Protein AF-A0A2G6L024-F1 (afdb_monomer_lite)

Structure (mmCIF, N/CA/C/O backbone):
data_AF-A0A2G6L024-F1
#
_entry.id   AF-A0A2G6L024-F1
#
loop_
_atom_site.group_PDB
_atom_site.id
_atom_site.type_symbol
_atom_site.label_atom_id
_atom_site.label_alt_id
_atom_site.label_comp_id
_atom_site.label_asym_id
_atom_site.label_entity_id
_atom_site.label_seq_id
_atom_site.pdbx_PDB_ins_code
_atom_site.Cartn_x
_atom_site.Cartn_y
_atom_site.Cartn_z
_atom_site.occupancy
_atom_site.B_iso_or_equiv
_atom_site.auth_seq_id
_atom_site.auth_comp_id
_atom_site.auth_asym_id
_atom_site.auth_atom_id
_atom_site.pdbx_PDB_model_num
ATOM 1 N N . MET A 1 1 ? 17.943 -1.980 -10.692 1.00 57.19 1 MET A N 1
ATOM 2 C CA . MET A 1 1 ? 17.491 -0.580 -10.853 1.00 57.19 1 MET A CA 1
ATOM 3 C C . MET A 1 1 ? 16.100 -0.383 -10.262 1.00 57.19 1 MET A C 1
ATOM 5 O O . MET A 1 1 ? 16.042 -0.044 -9.089 1.00 57.19 1 MET A O 1
ATOM 9 N N . ALA A 1 2 ? 15.003 -0.726 -10.950 1.00 53.16 2 ALA A N 1
ATOM 10 C CA . ALA A 1 2 ? 13.660 -0.676 -10.342 1.00 53.16 2 ALA A CA 1
ATOM 11 C C . ALA A 1 2 ? 13.510 -1.569 -9.092 1.00 53.16 2 ALA A C 1
ATOM 13 O O . ALA A 1 2 ? 12.811 -1.197 -8.158 1.00 53.16 2 ALA A O 1
ATOM 14 N N . GLY A 1 3 ? 14.245 -2.686 -9.012 1.00 54.72 3 GLY A N 1
ATOM 15 C CA . GLY A 1 3 ? 14.308 -3.512 -7.800 1.00 54.72 3 GLY A CA 1
ATOM 16 C C . GLY A 1 3 ? 14.868 -2.800 -6.557 1.00 54.72 3 GLY A C 1
ATOM 17 O O . GLY A 1 3 ? 14.420 -3.107 -5.463 1.00 54.72 3 GLY A O 1
ATOM 18 N N . PHE A 1 4 ? 15.775 -1.820 -6.700 1.00 59.66 4 PHE A N 1
ATOM 19 C CA . PHE A 1 4 ? 16.313 -1.049 -5.564 1.00 59.66 4 PHE A CA 1
ATOM 20 C C . PHE A 1 4 ? 15.318 0.005 -5.070 1.00 59.66 4 PHE A C 1
ATOM 22 O O . PHE A 1 4 ? 15.095 0.107 -3.869 1.00 59.66 4 PHE A O 1
ATOM 29 N N . GLY A 1 5 ? 14.671 0.731 -5.990 1.00 56.00 5 GLY A N 1
ATOM 30 C CA . GLY A 1 5 ? 13.597 1.667 -5.640 1.00 56.00 5 GLY A CA 1
ATOM 31 C C . GLY A 1 5 ? 12.406 0.950 -5.004 1.00 56.00 5 GLY A C 1
ATOM 32 O O . GLY A 1 5 ? 11.877 1.406 -3.996 1.00 56.00 5 GLY A O 1
ATOM 33 N N . ASN A 1 6 ? 12.050 -0.233 -5.518 1.00 56.50 6 ASN A N 1
ATOM 34 C CA . ASN A 1 6 ? 10.974 -1.032 -4.945 1.00 56.50 6 ASN A CA 1
ATOM 35 C C . ASN A 1 6 ? 11.378 -1.719 -3.635 1.00 56.50 6 ASN A C 1
ATOM 37 O O . ASN A 1 6 ? 10.535 -1.876 -2.770 1.00 56.50 6 ASN A O 1
ATOM 41 N N . TYR A 1 7 ? 12.648 -2.089 -3.446 1.00 62.88 7 TYR A N 1
ATOM 42 C CA . TYR A 1 7 ? 13.156 -2.565 -2.156 1.00 62.88 7 TYR A CA 1
ATOM 43 C C . TYR A 1 7 ? 13.134 -1.454 -1.103 1.00 62.88 7 TYR A C 1
ATOM 45 O O . TYR A 1 7 ? 12.660 -1.679 0.004 1.00 62.88 7 TYR A O 1
ATOM 53 N N . ALA A 1 8 ? 13.573 -0.240 -1.450 1.00 59.59 8 ALA A N 1
ATOM 54 C CA . ALA A 1 8 ? 13.495 0.917 -0.562 1.00 59.59 8 ALA A CA 1
ATOM 55 C C . ALA A 1 8 ? 12.035 1.257 -0.221 1.00 59.59 8 ALA A C 1
ATOM 57 O O . ALA A 1 8 ? 11.698 1.417 0.951 1.00 59.59 8 ALA A O 1
ATOM 58 N N . ALA A 1 9 ? 11.148 1.272 -1.220 1.00 58.81 9 ALA A N 1
ATOM 59 C CA . ALA A 1 9 ? 9.717 1.449 -1.004 1.00 58.81 9 ALA A CA 1
ATOM 60 C C . ALA A 1 9 ? 9.123 0.310 -0.162 1.00 58.81 9 ALA A C 1
ATOM 62 O O . ALA A 1 9 ? 8.391 0.581 0.779 1.00 58.81 9 ALA A O 1
ATOM 63 N N . ALA A 1 10 ? 9.475 -0.948 -0.428 1.00 61.06 10 ALA A N 1
ATOM 64 C CA . ALA A 1 10 ? 9.027 -2.109 0.334 1.00 61.06 10 ALA A CA 1
ATOM 65 C C . ALA A 1 10 ? 9.527 -2.077 1.781 1.00 61.06 10 ALA A C 1
ATOM 67 O O . ALA A 1 10 ? 8.758 -2.403 2.673 1.00 61.06 10 ALA A O 1
ATOM 68 N N . LEU A 1 11 ? 10.763 -1.643 2.042 1.00 63.75 11 LEU A N 1
ATOM 69 C CA . LEU A 1 11 ? 11.291 -1.454 3.395 1.00 63.75 11 LEU A CA 1
ATOM 70 C C . LEU A 1 11 ? 10.555 -0.341 4.137 1.00 63.75 11 LEU A C 1
ATOM 72 O O . LEU A 1 11 ? 10.186 -0.521 5.297 1.00 63.75 11 LEU A O 1
ATOM 76 N N . ILE A 1 12 ? 10.308 0.789 3.474 1.00 62.91 12 ILE A N 1
ATOM 77 C CA . ILE A 1 12 ? 9.530 1.896 4.036 1.00 62.91 12 ILE A CA 1
ATOM 78 C C . ILE A 1 12 ? 8.105 1.418 4.340 1.00 62.91 12 ILE A C 1
ATOM 80 O O . ILE A 1 12 ? 7.610 1.605 5.448 1.00 62.91 12 ILE A O 1
ATOM 84 N N . LEU A 1 13 ? 7.466 0.720 3.403 1.00 61.59 13 LEU A N 1
ATOM 85 C CA . LEU A 1 13 ? 6.115 0.183 3.554 1.00 61.59 13 LEU A CA 1
ATOM 86 C C . LEU A 1 13 ? 6.039 -0.897 4.631 1.00 61.59 13 LEU A C 1
ATOM 88 O O . LEU A 1 13 ? 5.115 -0.878 5.438 1.00 61.59 13 LEU A O 1
ATOM 92 N N . LEU A 1 14 ? 7.016 -1.799 4.704 1.00 64.00 14 LEU A N 1
ATOM 93 C CA . LEU A 1 14 ? 7.121 -2.808 5.756 1.00 64.00 14 LEU A CA 1
ATOM 94 C C . LEU A 1 14 ? 7.274 -2.131 7.121 1.00 64.00 14 LEU A C 1
ATOM 96 O O . LEU A 1 14 ? 6.566 -2.484 8.059 1.00 64.00 14 LEU A O 1
ATOM 100 N N . THR A 1 15 ? 8.097 -1.083 7.193 1.00 60.72 15 THR A N 1
ATOM 101 C CA . THR A 1 15 ? 8.245 -0.238 8.383 1.00 60.72 15 THR A CA 1
ATOM 102 C C . THR A 1 15 ? 6.913 0.409 8.767 1.00 60.72 15 THR A C 1
ATOM 104 O O . THR A 1 15 ? 6.569 0.387 9.941 1.00 60.72 15 THR A O 1
ATOM 107 N N . PHE A 1 16 ? 6.110 0.913 7.825 1.00 61.41 16 PHE A N 1
ATOM 108 C CA . PHE A 1 16 ? 4.769 1.449 8.116 1.00 61.41 16 PHE A CA 1
ATOM 109 C C . PHE A 1 16 ? 3.768 0.368 8.549 1.00 61.41 16 PHE A C 1
ATOM 111 O O . PHE A 1 16 ? 2.990 0.565 9.485 1.00 61.41 16 PHE A O 1
ATOM 118 N N . THR A 1 17 ? 3.807 -0.803 7.913 1.00 58.44 17 THR A N 1
ATOM 119 C CA . THR A 1 17 ? 2.936 -1.942 8.249 1.00 58.44 17 THR A CA 1
ATOM 120 C C . THR A 1 17 ? 3.215 -2.439 9.664 1.00 58.44 17 THR A C 1
ATOM 122 O O . THR A 1 17 ? 2.287 -2.670 10.437 1.00 58.44 17 THR A O 1
ATOM 125 N N . HIS A 1 18 ? 4.498 -2.541 10.021 1.00 57.19 18 HIS A N 1
ATOM 126 C CA . HIS A 1 18 ? 4.961 -2.965 11.340 1.00 57.19 18 HIS A CA 1
ATOM 127 C C . HIS A 1 18 ? 4.877 -1.864 12.399 1.00 57.19 18 HIS A C 1
ATOM 129 O O . HIS A 1 18 ? 4.785 -2.193 13.572 1.00 57.19 18 HIS A O 1
ATOM 135 N N . ASN A 1 19 ? 4.888 -0.574 12.049 1.00 55.44 19 ASN A N 1
ATOM 136 C CA . ASN A 1 19 ? 4.970 0.497 13.055 1.00 55.44 19 ASN A CA 1
ATOM 137 C C . ASN A 1 19 ? 3.732 1.382 13.196 1.00 55.44 19 ASN A C 1
ATOM 139 O O . ASN A 1 19 ? 3.696 2.162 14.144 1.00 55.44 19 ASN A O 1
ATOM 143 N N . THR A 1 20 ? 2.737 1.312 12.307 1.00 55.78 20 THR A N 1
ATOM 144 C CA . THR A 1 20 ? 1.682 2.349 12.288 1.00 55.78 20 THR A CA 1
ATOM 145 C C . THR A 1 20 ? 0.264 1.798 12.195 1.00 55.78 20 THR A C 1
ATOM 147 O O . THR A 1 20 ? -0.640 2.347 12.816 1.00 55.78 20 THR A O 1
ATOM 150 N N . PHE A 1 21 ? 0.043 0.679 11.501 1.00 56.38 21 PHE A N 1
ATOM 151 C CA . PHE A 1 21 ? -1.327 0.212 11.280 1.00 56.38 21 PHE A CA 1
ATOM 152 C C . PHE A 1 21 ? -1.978 -0.422 12.514 1.00 56.38 21 PHE A C 1
ATOM 154 O O . PHE A 1 21 ? -3.119 -0.086 12.820 1.00 56.38 21 PHE A O 1
ATOM 161 N N . ALA A 1 22 ? -1.272 -1.288 13.243 1.00 52.97 22 ALA A N 1
ATOM 162 C CA . ALA A 1 22 ? -1.833 -2.017 14.388 1.00 52.97 22 ALA A CA 1
ATOM 163 C C . ALA A 1 22 ? -1.892 -1.208 15.697 1.00 52.97 22 ALA A C 1
ATOM 165 O O . ALA A 1 22 ? -2.425 -1.704 16.686 1.00 52.97 22 ALA A O 1
ATOM 166 N N . TYR A 1 23 ? -1.334 0.006 15.711 1.00 61.41 23 TYR A N 1
ATOM 167 C CA . TYR A 1 23 ? -1.226 0.821 16.915 1.00 61.41 23 TYR A CA 1
ATOM 168 C C . TYR A 1 23 ? -2.357 1.828 16.980 1.00 61.41 23 TYR A C 1
ATOM 170 O O . TYR A 1 23 ? -2.347 2.846 16.291 1.00 61.41 23 TYR A O 1
ATOM 178 N N . ASP A 1 24 ? -3.305 1.545 17.857 1.00 66.44 24 ASP A N 1
ATOM 179 C CA . ASP A 1 24 ? -4.348 2.481 18.218 1.00 66.44 24 ASP A CA 1
ATOM 180 C C . ASP A 1 24 ? -4.187 2.830 19.705 1.00 66.44 24 ASP A C 1
ATOM 182 O O . ASP A 1 24 ? -4.117 1.966 20.577 1.00 66.44 24 ASP A O 1
ATOM 186 N N . GLY A 1 25 ? -4.021 4.123 19.986 1.00 65.69 25 GLY A N 1
ATOM 187 C CA . GLY A 1 25 ? -3.801 4.649 21.336 1.00 65.69 25 GLY A CA 1
ATOM 188 C C . GLY A 1 25 ? -4.985 5.474 21.837 1.00 65.69 25 GLY A C 1
ATOM 189 O O . GLY A 1 25 ? -6.078 5.440 21.272 1.00 65.69 25 GLY A O 1
ATOM 190 N N . ARG A 1 26 ? -4.752 6.314 22.854 1.00 66.00 26 ARG A N 1
ATOM 191 C CA . ARG A 1 26 ? -5.776 7.227 23.409 1.00 66.00 26 ARG A CA 1
ATOM 192 C C . ARG A 1 26 ? -6.439 8.137 22.362 1.00 66.00 26 ARG A C 1
ATOM 194 O O . ARG A 1 26 ? -7.591 8.516 22.531 1.00 66.00 26 ARG A O 1
ATOM 201 N N . GLY A 1 27 ? -5.749 8.443 21.261 1.00 71.06 27 GLY A N 1
ATOM 202 C CA . GLY A 1 27 ? -6.328 9.179 20.134 1.00 71.06 27 GLY A CA 1
ATOM 203 C C . GLY A 1 27 ? -7.527 8.469 19.494 1.00 71.06 27 GLY A C 1
ATOM 204 O O . GLY A 1 27 ? -8.501 9.135 19.155 1.00 71.06 27 GLY A O 1
ATOM 205 N N . LEU A 1 28 ? -7.509 7.132 19.400 1.00 75.69 28 LEU A N 1
ATOM 206 C CA . LEU A 1 28 ? -8.646 6.365 18.887 1.00 75.69 28 LEU A CA 1
ATOM 207 C C . LEU A 1 28 ? -9.858 6.471 19.825 1.00 75.69 28 LEU A C 1
ATOM 209 O O . LEU A 1 28 ? -10.976 6.622 19.345 1.00 75.69 28 LEU A O 1
ATOM 213 N N . LEU A 1 29 ? -9.641 6.474 21.146 1.00 74.38 29 LEU A N 1
ATOM 214 C CA . LEU A 1 29 ? -10.716 6.652 22.133 1.00 74.38 29 LEU A CA 1
ATOM 215 C C . LEU A 1 29 ? -11.413 8.004 21.975 1.00 74.38 29 LEU A C 1
ATOM 217 O O . LEU A 1 29 ? -12.638 8.066 21.918 1.00 74.38 29 LEU A O 1
ATOM 221 N N . ASN A 1 30 ? -10.633 9.078 21.847 1.00 76.62 30 ASN A N 1
ATOM 222 C CA . ASN A 1 30 ? -11.177 10.421 21.642 1.00 76.62 30 ASN A CA 1
ATOM 223 C C . ASN A 1 30 ? -11.970 10.513 20.335 1.00 76.62 30 ASN A C 1
ATOM 225 O O . ASN A 1 30 ? -13.044 11.106 20.304 1.00 76.62 30 ASN A O 1
ATOM 229 N N . LEU A 1 31 ? -11.456 9.894 19.270 1.00 79.94 31 LEU A N 1
ATOM 230 C CA . LEU A 1 31 ? -12.129 9.838 17.978 1.00 79.94 31 LEU A CA 1
ATOM 231 C C . LEU A 1 31 ? -13.436 9.049 18.061 1.00 79.94 31 LEU A C 1
ATOM 233 O O . LEU A 1 31 ? -14.436 9.486 17.517 1.00 79.94 31 LEU A O 1
ATOM 237 N N . MET A 1 32 ? -13.477 7.936 18.782 1.00 75.81 32 MET A N 1
ATOM 238 C CA . MET A 1 32 ? -14.701 7.149 18.920 1.00 75.81 32 MET A CA 1
ATOM 239 C C . MET A 1 32 ? -15.790 7.804 19.778 1.00 75.81 32 MET A C 1
ATOM 241 O O . MET A 1 32 ? -16.959 7.459 19.630 1.00 75.81 32 MET A O 1
ATOM 245 N N . ASN A 1 33 ? -15.419 8.739 20.653 1.00 79.31 33 ASN A N 1
ATOM 246 C CA . ASN A 1 33 ? -16.368 9.562 21.404 1.00 79.31 33 ASN A CA 1
ATOM 247 C C . ASN A 1 33 ? -16.858 10.781 20.603 1.00 79.31 33 ASN A C 1
ATOM 249 O O . ASN A 1 33 ? -17.807 11.448 21.012 1.00 79.31 33 ASN A O 1
ATOM 253 N N . ALA A 1 34 ? -16.211 11.097 19.478 1.00 82.75 34 ALA A N 1
ATOM 254 C CA . ALA A 1 34 ? -16.654 12.138 18.562 1.00 82.75 34 ALA A CA 1
ATOM 255 C C . ALA A 1 34 ? -17.826 11.629 17.696 1.00 82.75 34 ALA A C 1
ATOM 257 O O . ALA A 1 34 ? -17.977 10.419 17.520 1.00 82.75 34 ALA A O 1
ATOM 258 N N . PRO A 1 35 ? -18.647 12.519 17.104 1.00 85.19 35 PRO A N 1
ATOM 259 C CA . PRO A 1 35 ? -19.751 12.142 16.216 1.00 85.19 35 PRO A CA 1
ATOM 260 C C . PRO A 1 35 ? -19.240 11.691 14.834 1.00 85.19 35 PRO A C 1
ATOM 262 O O . PRO A 1 35 ? -19.613 12.239 13.798 1.00 85.19 35 PRO A O 1
ATOM 265 N N . ILE A 1 36 ? -18.347 10.701 14.817 1.00 86.25 36 ILE A N 1
ATOM 266 C CA . ILE A 1 36 ? -17.791 10.083 13.618 1.00 86.25 36 ILE A CA 1
ATOM 267 C C . ILE A 1 36 ? -18.192 8.613 13.568 1.00 86.25 36 ILE A C 1
ATOM 269 O O . ILE A 1 36 ? -18.232 7.900 14.568 1.00 86.25 36 ILE A O 1
ATOM 273 N N . THR A 1 37 ? -18.472 8.138 12.366 1.00 87.56 37 THR A N 1
ATOM 274 C CA . THR A 1 37 ? -18.793 6.732 12.140 1.00 87.56 37 THR A CA 1
ATOM 275 C C . THR A 1 37 ? -17.516 5.882 12.079 1.00 87.56 37 THR A C 1
ATOM 277 O O . THR A 1 37 ? -16.472 6.358 11.613 1.00 87.56 37 THR A O 1
ATOM 280 N N . PRO A 1 38 ? -17.585 4.591 12.454 1.00 83.06 38 PRO A N 1
ATOM 281 C CA . PRO A 1 38 ? -16.484 3.642 12.266 1.00 83.06 38 PRO A CA 1
ATOM 282 C C . PRO A 1 38 ? -15.966 3.602 10.817 1.00 83.06 38 PRO A C 1
ATOM 284 O O . PRO A 1 38 ? -14.770 3.457 10.565 1.00 83.06 38 PRO A O 1
ATOM 287 N N . GLU A 1 39 ? -16.858 3.790 9.842 1.00 88.88 39 GLU A N 1
ATOM 288 C CA . GLU A 1 39 ? -16.496 3.883 8.431 1.00 88.88 39 GLU A CA 1
ATOM 289 C C . GLU A 1 39 ? -15.650 5.124 8.117 1.00 88.88 39 GLU A C 1
ATOM 291 O O . GLU A 1 39 ? -14.614 5.006 7.458 1.00 88.88 39 GLU A O 1
ATOM 296 N N . GLN A 1 40 ? -16.053 6.304 8.599 1.00 90.62 40 GLN A N 1
ATOM 297 C CA . GLN A 1 40 ? -15.276 7.537 8.425 1.00 90.62 40 GLN A CA 1
ATOM 298 C C . GLN A 1 40 ? -13.882 7.405 9.038 1.00 90.62 40 GLN A C 1
ATOM 300 O O . GLN A 1 40 ? -12.903 7.809 8.411 1.00 90.62 40 GLN A O 1
ATOM 305 N N . LEU A 1 41 ? -13.783 6.783 10.212 1.00 88.31 41 LEU A N 1
ATOM 306 C CA . LEU A 1 41 ? -12.521 6.543 10.902 1.00 88.31 41 LEU A CA 1
ATOM 307 C C . LEU A 1 41 ? -11.583 5.628 10.098 1.00 88.31 41 LEU A C 1
ATOM 309 O O . LEU A 1 41 ? -10.433 5.991 9.850 1.00 88.31 41 LEU A O 1
ATOM 313 N N . ILE A 1 42 ? -12.076 4.479 9.622 1.00 89.44 42 ILE A N 1
ATOM 314 C CA . ILE A 1 42 ? -11.285 3.547 8.802 1.00 89.44 42 ILE A CA 1
ATOM 315 C C . ILE A 1 42 ? -10.867 4.191 7.475 1.00 89.44 42 ILE A C 1
ATOM 317 O O . ILE A 1 42 ? -9.708 4.070 7.075 1.00 89.44 42 ILE A O 1
ATOM 321 N N . ARG A 1 43 ? -11.765 4.927 6.806 1.00 91.69 43 ARG A N 1
ATOM 322 C CA . ARG A 1 43 ? -11.441 5.653 5.566 1.00 91.69 43 ARG A CA 1
ATOM 323 C C . ARG A 1 43 ? -10.403 6.750 5.800 1.00 91.69 43 ARG A C 1
ATOM 325 O O . ARG A 1 43 ? -9.506 6.915 4.976 1.00 91.69 43 ARG A O 1
ATOM 332 N N . ALA A 1 44 ? -10.495 7.490 6.905 1.00 89.94 44 ALA A N 1
ATOM 333 C CA . ALA A 1 44 ? -9.507 8.502 7.268 1.00 89.94 44 ALA A CA 1
ATOM 334 C C . ALA A 1 44 ? -8.137 7.863 7.535 1.00 89.94 44 ALA A C 1
ATOM 336 O O . ALA A 1 44 ? -7.140 8.295 6.955 1.00 89.94 44 ALA A O 1
ATOM 337 N N . LYS A 1 45 ? -8.099 6.777 8.320 1.00 87.81 45 LYS A N 1
ATOM 338 C CA . LYS A 1 45 ? -6.876 6.005 8.586 1.00 87.81 45 LYS A CA 1
ATOM 339 C C . LYS A 1 45 ? -6.255 5.494 7.284 1.00 87.81 45 LYS A C 1
ATOM 341 O O . LYS A 1 45 ? -5.054 5.672 7.086 1.00 87.81 45 LYS A O 1
ATOM 346 N N . ALA A 1 46 ? -7.064 4.947 6.373 1.00 90.94 46 ALA A N 1
ATOM 347 C CA . ALA A 1 46 ? -6.623 4.503 5.051 1.00 90.94 46 ALA A CA 1
ATOM 348 C C . ALA A 1 46 ? -5.975 5.638 4.246 1.00 90.94 46 ALA A C 1
ATOM 350 O O . ALA A 1 46 ? -4.846 5.491 3.787 1.00 90.94 46 ALA A O 1
ATOM 351 N N . ARG A 1 47 ? -6.659 6.785 4.125 1.00 91.56 47 ARG A N 1
ATOM 352 C CA . ARG A 1 47 ? -6.183 7.943 3.350 1.00 91.56 47 ARG A CA 1
ATOM 353 C C . ARG A 1 47 ? -4.858 8.483 3.868 1.00 91.56 47 ARG A C 1
ATOM 355 O O . ARG A 1 47 ? -3.956 8.717 3.072 1.00 91.56 47 ARG A O 1
ATOM 362 N N . VAL A 1 48 ? -4.727 8.659 5.185 1.00 88.94 48 VAL A N 1
ATOM 363 C CA . VAL A 1 48 ? -3.484 9.160 5.793 1.00 88.94 48 VAL A CA 1
ATOM 364 C C . VAL A 1 48 ? -2.330 8.211 5.488 1.00 88.94 48 VAL A C 1
ATOM 366 O O . VAL A 1 48 ? -1.297 8.648 4.984 1.00 88.94 48 VAL A O 1
ATOM 369 N N . HIS A 1 49 ? -2.516 6.909 5.715 1.00 86.94 49 HIS A N 1
ATOM 370 C CA . HIS A 1 49 ? -1.452 5.943 5.456 1.00 86.94 49 HIS A CA 1
ATOM 371 C C . HIS A 1 49 ? -1.104 5.851 3.972 1.00 86.94 49 HIS A C 1
ATOM 373 O O . HIS A 1 49 ? 0.075 5.767 3.643 1.00 86.94 49 HIS A O 1
ATOM 379 N N . GLN A 1 50 ? -2.089 5.912 3.075 1.00 89.31 50 GLN A N 1
ATOM 380 C CA . GLN A 1 50 ? -1.851 5.920 1.632 1.00 89.31 50 GLN A CA 1
ATOM 381 C C . GLN A 1 50 ? -1.065 7.142 1.189 1.00 89.31 50 GLN A C 1
ATOM 383 O O . GLN A 1 50 ? -0.082 6.982 0.478 1.00 89.31 50 GLN A O 1
ATOM 388 N N . LEU A 1 51 ? -1.463 8.343 1.613 1.00 90.56 51 LEU A N 1
ATOM 389 C CA . LEU A 1 51 ? -0.781 9.581 1.238 1.00 90.56 51 LEU A CA 1
ATOM 390 C C . LEU A 1 51 ? 0.676 9.572 1.698 1.00 90.56 51 LEU A C 1
ATOM 392 O O . LEU A 1 51 ? 1.574 9.834 0.900 1.00 90.56 51 LEU A O 1
ATOM 396 N N . VAL A 1 52 ? 0.914 9.204 2.959 1.00 87.50 52 VAL A N 1
ATOM 397 C CA . VAL A 1 52 ? 2.269 9.114 3.516 1.00 87.50 52 VAL A CA 1
ATOM 398 C C . VAL A 1 52 ? 3.084 8.043 2.789 1.00 87.50 52 VAL A C 1
ATOM 400 O O . VAL A 1 52 ? 4.221 8.293 2.398 1.00 87.50 52 VAL A O 1
ATOM 403 N N . SER A 1 53 ? 2.495 6.871 2.549 1.00 85.88 53 SER A N 1
ATOM 404 C CA . SER A 1 53 ? 3.164 5.746 1.890 1.00 85.88 53 SER A CA 1
ATOM 405 C C . SER A 1 53 ? 3.494 6.026 0.422 1.00 85.88 53 SER A C 1
ATOM 407 O O . SER A 1 53 ? 4.599 5.728 -0.025 1.00 85.88 53 SER A O 1
ATOM 409 N N . LEU A 1 54 ? 2.561 6.622 -0.327 1.00 89.50 54 LEU A N 1
ATOM 410 C CA . LEU A 1 54 ? 2.774 7.050 -1.710 1.00 89.50 54 LEU A CA 1
ATOM 411 C C . LEU A 1 54 ? 3.856 8.123 -1.773 1.00 89.50 54 LEU A C 1
ATOM 413 O O . LEU A 1 54 ? 4.795 7.986 -2.551 1.00 89.50 54 LEU A O 1
ATOM 417 N N . GLY A 1 55 ? 3.757 9.154 -0.928 1.00 89.75 55 GLY A N 1
ATOM 418 C CA . GLY A 1 55 ? 4.742 10.231 -0.869 1.00 89.75 55 GLY A CA 1
ATOM 419 C C . GLY A 1 55 ? 6.141 9.700 -0.571 1.00 89.75 55 GLY A C 1
ATOM 420 O O . GLY A 1 55 ? 7.080 9.974 -1.3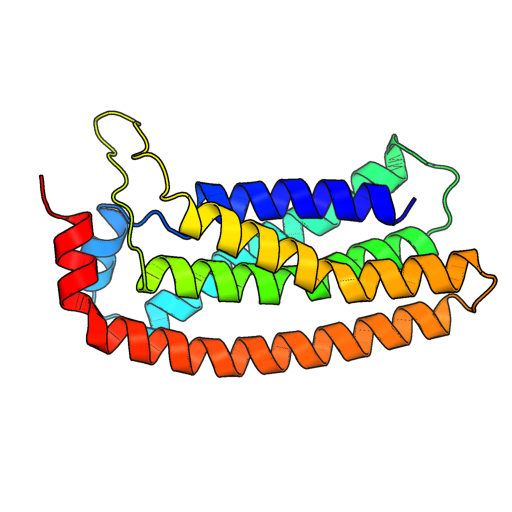16 1.00 89.75 55 GLY A O 1
ATOM 421 N N . ALA A 1 56 ? 6.275 8.864 0.460 1.00 86.31 56 ALA A N 1
ATOM 422 C CA . ALA A 1 56 ? 7.552 8.262 0.823 1.00 86.31 56 ALA A CA 1
ATOM 423 C C . ALA A 1 56 ? 8.094 7.329 -0.274 1.00 86.31 56 ALA A C 1
ATOM 425 O O . ALA A 1 56 ? 9.282 7.377 -0.580 1.00 86.31 56 ALA A O 1
ATOM 426 N N . GLY A 1 57 ? 7.241 6.519 -0.909 1.00 85.25 57 GLY A N 1
ATOM 427 C CA . GLY A 1 57 ? 7.650 5.625 -1.995 1.00 85.25 57 GLY A CA 1
ATOM 428 C C . GLY A 1 57 ? 8.086 6.366 -3.265 1.00 85.25 57 GLY A C 1
ATOM 429 O O . GLY A 1 57 ? 9.076 5.979 -3.892 1.00 85.25 57 GLY A O 1
ATOM 430 N N . VAL A 1 58 ? 7.404 7.457 -3.629 1.00 88.75 58 VAL A N 1
ATOM 431 C CA . VAL A 1 58 ? 7.801 8.324 -4.751 1.00 88.75 58 VAL A CA 1
ATOM 432 C C . VAL A 1 58 ? 9.129 9.012 -4.447 1.00 88.75 58 VAL A C 1
ATOM 434 O O . VAL A 1 58 ? 10.042 8.942 -5.266 1.00 88.75 58 VAL A O 1
ATOM 437 N N . LEU A 1 59 ? 9.278 9.607 -3.259 1.00 89.75 59 LEU A N 1
ATOM 438 C CA . LEU A 1 59 ? 10.530 10.245 -2.843 1.00 89.75 59 LEU A CA 1
ATOM 439 C C . LEU A 1 59 ? 11.694 9.251 -2.811 1.00 89.75 59 LEU A C 1
ATOM 441 O O . LEU A 1 59 ? 12.774 9.571 -3.295 1.00 89.75 59 LEU A O 1
ATOM 445 N N . ALA A 1 60 ? 11.473 8.031 -2.317 1.00 85.31 60 ALA A N 1
ATOM 446 C CA . ALA A 1 60 ? 12.481 6.975 -2.336 1.00 85.31 60 ALA A CA 1
ATOM 447 C C . ALA A 1 60 ? 12.865 6.574 -3.768 1.00 85.31 60 ALA A C 1
ATOM 449 O O . ALA A 1 60 ? 14.046 6.421 -4.071 1.00 85.31 60 ALA A O 1
ATOM 450 N N . SER A 1 61 ? 11.885 6.459 -4.670 1.00 85.62 61 SER A N 1
ATOM 451 C CA . SER A 1 61 ? 12.134 6.155 -6.085 1.00 85.62 61 SER A CA 1
ATOM 452 C C . SER A 1 61 ? 12.962 7.253 -6.761 1.00 85.62 61 SER A C 1
ATOM 454 O O . SER A 1 61 ? 13.914 6.949 -7.481 1.00 85.62 61 SER A O 1
ATOM 456 N N . LEU A 1 62 ? 12.642 8.521 -6.486 1.00 87.81 62 LEU A N 1
ATOM 457 C CA . LEU A 1 62 ? 13.393 9.677 -6.979 1.00 87.81 62 LEU A CA 1
ATOM 458 C C . LEU A 1 62 ? 14.803 9.732 -6.390 1.00 87.81 62 LEU A C 1
ATOM 460 O O . LEU A 1 62 ? 15.757 9.931 -7.132 1.00 87.81 62 LEU A O 1
ATOM 464 N N . PHE A 1 63 ? 14.959 9.499 -5.087 1.00 86.50 63 PHE A N 1
ATOM 465 C CA . PHE A 1 63 ? 16.267 9.434 -4.438 1.00 86.50 63 PHE A CA 1
ATOM 466 C C . PHE A 1 63 ? 17.146 8.341 -5.057 1.00 86.50 63 PHE A C 1
ATOM 468 O O . PHE A 1 63 ? 18.294 8.592 -5.419 1.00 86.50 63 PHE A O 1
ATOM 475 N N . CYS A 1 64 ? 16.601 7.135 -5.245 1.00 82.12 64 CYS A N 1
ATOM 476 C CA . CYS A 1 64 ? 17.329 6.044 -5.885 1.00 82.12 64 CYS A CA 1
ATOM 477 C C . CYS A 1 64 ? 17.743 6.384 -7.322 1.00 82.12 64 CYS A C 1
ATOM 479 O O . CYS A 1 64 ? 18.819 5.977 -7.755 1.00 82.12 64 CYS A O 1
ATOM 481 N N . TRP A 1 65 ? 16.918 7.124 -8.059 1.00 84.31 65 TRP A N 1
ATOM 482 C CA . TRP A 1 65 ? 17.273 7.573 -9.399 1.00 84.31 65 TRP A CA 1
ATOM 483 C C . TRP A 1 65 ? 18.367 8.639 -9.386 1.00 84.31 65 TRP A C 1
ATOM 485 O O . TRP A 1 65 ? 19.408 8.452 -10.003 1.00 84.31 65 TRP A O 1
ATOM 495 N N . LEU A 1 66 ? 18.151 9.730 -8.652 1.00 86.56 66 LEU A N 1
ATOM 496 C CA . LEU A 1 66 ? 19.025 10.900 -8.673 1.00 86.56 66 LEU A CA 1
ATOM 497 C C . LEU A 1 66 ? 20.389 10.628 -8.036 1.00 86.56 66 LEU A C 1
ATOM 499 O O . LEU A 1 66 ? 21.388 11.187 -8.476 1.00 86.56 66 LEU A O 1
ATOM 503 N N . TYR A 1 67 ? 20.428 9.794 -6.996 1.00 85.12 67 TYR A N 1
ATOM 504 C CA . TYR A 1 67 ? 21.624 9.614 -6.176 1.00 85.12 67 TYR A CA 1
ATOM 505 C C . TYR A 1 67 ? 22.294 8.254 -6.369 1.00 85.12 67 TYR A C 1
ATOM 507 O O . TYR A 1 67 ? 23.505 8.180 -6.550 1.00 85.12 67 TYR A O 1
ATOM 515 N N . VAL A 1 68 ? 21.524 7.162 -6.338 1.00 79.75 68 VAL A N 1
ATOM 516 C CA . VAL A 1 68 ? 22.102 5.803 -6.356 1.00 79.75 68 VAL A CA 1
ATOM 517 C C . VAL A 1 68 ? 22.472 5.365 -7.773 1.00 79.75 68 VAL A C 1
ATOM 519 O O . VAL A 1 68 ? 23.411 4.594 -7.956 1.00 79.75 68 VAL A O 1
ATOM 522 N N . ALA A 1 69 ? 21.745 5.833 -8.785 1.00 79.06 69 ALA A N 1
ATOM 523 C CA . ALA A 1 69 ? 21.963 5.405 -10.160 1.00 79.06 69 ALA A CA 1
ATOM 524 C C . ALA A 1 69 ? 21.524 6.474 -11.180 1.00 79.06 69 ALA A C 1
ATOM 526 O O . ALA A 1 69 ? 20.547 6.282 -11.914 1.00 79.06 69 ALA A O 1
ATOM 527 N N . PRO A 1 70 ? 22.282 7.581 -11.259 1.00 77.88 70 PRO A N 1
ATOM 528 C CA . PRO A 1 70 ? 21.951 8.739 -12.092 1.00 77.88 70 PRO A CA 1
ATOM 529 C C . PRO A 1 70 ? 21.983 8.450 -13.599 1.00 77.88 70 PRO A C 1
ATOM 531 O O . PRO A 1 70 ? 21.377 9.178 -14.377 1.00 77.88 70 PRO A O 1
ATOM 534 N N . SER A 1 71 ? 22.651 7.375 -14.030 1.00 82.38 71 SER A N 1
ATOM 535 C CA . SER A 1 71 ? 22.684 6.935 -15.432 1.00 82.38 71 SER A CA 1
ATOM 536 C C . SER A 1 71 ? 21.426 6.175 -15.874 1.00 82.38 71 SER A C 1
ATOM 538 O O . SER A 1 71 ? 21.297 5.823 -17.047 1.00 82.38 71 SER A O 1
ATOM 540 N N . ALA A 1 72 ? 20.490 5.895 -14.962 1.00 79.31 72 ALA A N 1
ATOM 541 C CA . ALA A 1 72 ? 19.265 5.186 -15.299 1.00 79.31 72 ALA A CA 1
ATOM 542 C C . ALA A 1 72 ? 18.306 6.067 -16.107 1.00 79.31 72 ALA A C 1
ATOM 544 O O . ALA A 1 72 ? 18.073 7.231 -15.778 1.00 79.31 72 ALA A O 1
ATOM 545 N N . SER A 1 73 ? 17.664 5.484 -17.121 1.00 85.31 73 SER A N 1
ATOM 546 C CA . SER A 1 73 ? 16.623 6.177 -17.883 1.00 85.31 73 SER A CA 1
ATOM 547 C C . SER A 1 73 ? 15.415 6.519 -17.004 1.00 85.31 73 SER A C 1
ATOM 549 O O . SER A 1 73 ? 14.997 5.686 -16.192 1.00 85.31 73 SER A O 1
ATOM 551 N N . ALA A 1 74 ? 14.762 7.653 -17.273 1.00 87.38 74 ALA A N 1
ATOM 552 C CA . ALA A 1 74 ? 13.518 8.062 -16.611 1.00 87.38 74 ALA A CA 1
ATOM 553 C C . ALA A 1 74 ? 12.423 6.971 -16.625 1.00 87.38 74 ALA A C 1
ATOM 555 O O . ALA A 1 74 ? 11.681 6.825 -15.656 1.00 87.38 74 ALA A O 1
ATOM 556 N N . GLY A 1 75 ? 12.379 6.125 -17.662 1.00 87.94 75 GLY A N 1
ATOM 557 C CA . GLY A 1 75 ? 11.451 4.992 -17.748 1.00 87.94 75 GLY A CA 1
ATOM 558 C C . GLY A 1 75 ? 11.529 4.013 -16.568 1.00 87.94 75 GLY A C 1
ATOM 559 O O . GLY A 1 75 ? 10.502 3.544 -16.080 1.00 87.94 75 GLY A O 1
ATOM 560 N N . TRP A 1 76 ? 12.727 3.760 -16.030 1.00 84.06 76 TRP A N 1
ATOM 561 C CA . TRP A 1 76 ? 12.902 2.900 -14.853 1.00 84.06 76 TRP A CA 1
ATOM 562 C C . TRP A 1 76 ? 12.339 3.531 -13.576 1.00 84.06 76 TRP A C 1
ATOM 564 O O . TRP A 1 76 ? 11.887 2.809 -12.685 1.00 84.06 76 TRP A O 1
ATOM 574 N N . VAL A 1 77 ? 12.335 4.863 -13.497 1.00 87.19 77 VAL A N 1
ATOM 575 C CA . VAL A 1 77 ? 11.724 5.621 -12.397 1.00 87.19 77 VAL A CA 1
ATOM 576 C C . VAL A 1 77 ? 10.209 5.520 -12.475 1.00 87.19 77 VAL A C 1
ATOM 578 O O . VAL A 1 77 ? 9.566 5.235 -11.467 1.00 87.19 77 VAL A O 1
ATOM 581 N N . CYS A 1 78 ? 9.639 5.664 -13.675 1.00 90.88 78 CYS A N 1
ATOM 582 C CA . CYS A 1 78 ? 8.209 5.470 -13.903 1.00 90.88 78 CYS A CA 1
ATOM 583 C C . CYS A 1 78 ? 7.767 4.058 -13.498 1.00 90.88 78 CYS A C 1
ATOM 585 O O . CYS A 1 78 ? 6.776 3.914 -12.790 1.00 90.88 78 CYS A O 1
ATOM 587 N N . VAL A 1 79 ? 8.533 3.021 -13.860 1.00 90.50 79 VAL A N 1
ATOM 588 C CA . VAL A 1 79 ? 8.266 1.633 -13.435 1.00 90.50 79 VAL A CA 1
ATOM 589 C C . VAL A 1 79 ? 8.290 1.498 -11.910 1.00 90.50 79 VAL A C 1
ATOM 591 O O . VAL A 1 79 ? 7.408 0.853 -11.346 1.00 90.50 79 VAL A O 1
ATOM 594 N N . ALA A 1 80 ? 9.254 2.124 -11.229 1.00 87.69 80 ALA A N 1
ATOM 595 C CA . ALA A 1 80 ? 9.336 2.097 -9.768 1.00 87.69 80 ALA A CA 1
ATOM 596 C C . ALA A 1 80 ? 8.134 2.796 -9.106 1.00 87.69 80 ALA A C 1
ATOM 598 O O . ALA A 1 80 ? 7.480 2.201 -8.250 1.00 87.69 80 ALA A O 1
ATOM 599 N N . ILE A 1 81 ? 7.784 4.007 -9.553 1.00 90.50 81 ILE A N 1
ATOM 600 C CA . ILE A 1 81 ? 6.624 4.765 -9.057 1.00 90.50 81 ILE A CA 1
ATOM 601 C C . ILE A 1 81 ? 5.320 3.994 -9.298 1.00 90.50 81 ILE A C 1
ATOM 603 O O . ILE A 1 81 ? 4.477 3.901 -8.405 1.00 90.50 81 ILE A O 1
ATOM 607 N N . MET A 1 82 ? 5.165 3.381 -10.473 1.00 91.88 82 MET A N 1
ATOM 608 C CA . MET A 1 82 ? 4.013 2.531 -10.767 1.00 91.88 82 MET A CA 1
ATOM 609 C C . MET A 1 82 ? 3.953 1.302 -9.854 1.00 91.88 82 MET A C 1
ATOM 611 O O . MET A 1 82 ? 2.871 0.923 -9.415 1.00 91.88 82 MET A O 1
ATOM 615 N N . GLY A 1 83 ? 5.096 0.724 -9.484 1.00 89.62 83 GLY A N 1
ATOM 616 C CA . GLY A 1 83 ? 5.165 -0.297 -8.438 1.00 89.62 83 GLY A CA 1
ATOM 617 C C . GLY A 1 83 ? 4.627 0.165 -7.097 1.00 89.62 83 GLY A C 1
ATOM 618 O O . GLY A 1 83 ? 3.813 -0.527 -6.492 1.00 89.62 83 GLY A O 1
ATOM 619 N N . VAL A 1 84 ? 5.036 1.353 -6.649 1.00 89.44 84 VAL A N 1
ATOM 620 C CA . VAL A 1 84 ? 4.536 1.953 -5.403 1.00 89.44 84 VAL A CA 1
ATOM 621 C C . VAL A 1 84 ? 3.010 2.085 -5.451 1.00 89.44 84 VAL A C 1
ATOM 623 O O . VAL A 1 84 ? 2.332 1.700 -4.498 1.00 89.44 84 VAL A O 1
ATOM 626 N N . LEU A 1 85 ? 2.452 2.540 -6.578 1.00 92.00 85 LEU A N 1
ATOM 627 C CA . LEU A 1 85 ? 1.001 2.651 -6.776 1.00 92.00 85 LEU A CA 1
ATOM 628 C C . LEU A 1 85 ? 0.260 1.308 -6.693 1.00 92.00 85 LEU A C 1
ATOM 630 O O . LEU A 1 85 ? -0.909 1.298 -6.307 1.00 92.00 85 LEU A O 1
ATOM 634 N N . VAL A 1 86 ? 0.921 0.196 -7.023 1.00 92.44 86 VAL A N 1
ATOM 635 C CA . VAL A 1 86 ? 0.382 -1.165 -6.878 1.00 92.44 86 VAL A CA 1
ATOM 636 C C . VAL A 1 86 ? 0.501 -1.662 -5.434 1.00 92.44 86 VAL A C 1
ATOM 638 O O . VAL A 1 86 ? -0.457 -2.199 -4.881 1.00 92.44 86 VAL A O 1
ATOM 641 N N . VAL A 1 87 ? 1.661 -1.488 -4.796 1.00 88.50 87 VAL A N 1
ATOM 642 C CA . VAL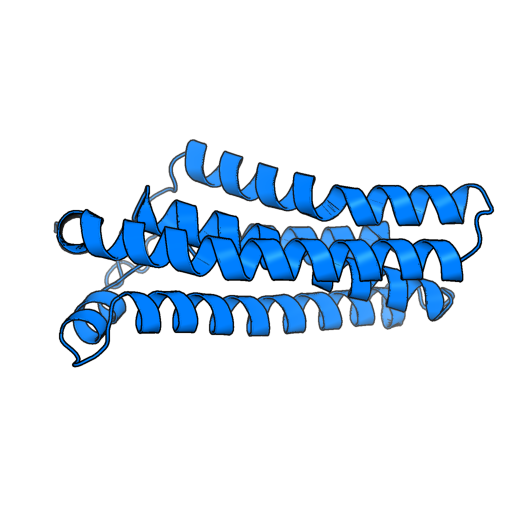 A 1 87 ? 1.945 -2.072 -3.473 1.00 88.50 87 VAL A CA 1
ATOM 643 C C . VAL A 1 87 ? 1.155 -1.367 -2.366 1.00 88.50 87 VAL A C 1
ATOM 645 O O . VAL A 1 87 ? 0.611 -2.028 -1.478 1.00 88.50 87 VAL A O 1
ATOM 648 N N . VAL A 1 88 ? 1.069 -0.033 -2.401 1.00 89.62 88 VAL A N 1
ATOM 649 C CA . VAL A 1 88 ? 0.458 0.775 -1.330 1.00 89.62 88 VAL A CA 1
ATOM 650 C C . VAL A 1 88 ? -0.971 0.348 -0.971 1.00 89.62 88 VAL A C 1
ATOM 652 O O . VAL A 1 88 ? -1.224 0.115 0.216 1.00 89.62 88 VAL A O 1
ATOM 655 N N . PRO A 1 89 ? -1.928 0.229 -1.911 1.00 92.12 89 PRO A N 1
ATOM 656 C CA . PRO A 1 89 ? -3.285 -0.206 -1.578 1.00 92.12 89 PRO A CA 1
ATOM 657 C C . PRO A 1 89 ? -3.338 -1.614 -0.962 1.00 92.12 89 PRO A C 1
ATOM 659 O O . PRO A 1 89 ? -4.161 -1.845 -0.075 1.00 92.12 89 PRO A O 1
ATOM 662 N N . ILE A 1 90 ? -2.447 -2.539 -1.342 1.00 91.25 90 ILE A N 1
ATOM 663 C CA . ILE A 1 90 ? -2.379 -3.890 -0.746 1.00 91.25 90 ILE A CA 1
ATOM 664 C C . ILE A 1 90 ? -1.922 -3.793 0.698 1.00 91.25 90 ILE A C 1
ATOM 666 O O . ILE A 1 90 ? -2.625 -4.247 1.599 1.00 91.25 90 ILE A O 1
ATOM 670 N N . VAL A 1 91 ? -0.781 -3.142 0.918 1.00 87.00 91 VAL A N 1
ATOM 671 C CA . VAL A 1 91 ? -0.198 -2.968 2.249 1.00 87.00 91 VAL A CA 1
ATOM 672 C C . VAL A 1 91 ? -1.163 -2.234 3.175 1.00 87.00 91 VAL A C 1
ATOM 674 O O . VAL A 1 91 ? -1.376 -2.660 4.307 1.00 87.00 91 VAL A O 1
ATOM 677 N N . THR A 1 92 ? -1.827 -1.193 2.673 1.00 88.81 92 THR A N 1
ATOM 678 C CA . THR A 1 92 ? -2.844 -0.454 3.430 1.00 88.81 92 THR A CA 1
ATOM 679 C C . THR A 1 92 ? -4.023 -1.351 3.798 1.00 88.81 92 THR A C 1
ATOM 681 O O . THR A 1 92 ? -4.482 -1.327 4.936 1.00 88.81 92 THR A O 1
ATOM 684 N N . THR A 1 93 ? -4.512 -2.168 2.863 1.00 91.56 93 THR A N 1
ATOM 685 C CA . THR A 1 93 ? -5.623 -3.097 3.128 1.00 91.56 93 THR A CA 1
ATOM 686 C C . THR A 1 93 ? -5.250 -4.122 4.191 1.00 91.56 93 THR A C 1
ATOM 688 O O . THR A 1 93 ? -6.016 -4.338 5.128 1.00 91.56 93 THR A O 1
ATOM 691 N N . VAL A 1 94 ? -4.071 -4.734 4.063 1.00 88.25 94 VAL A N 1
ATOM 692 C CA . VAL A 1 94 ? -3.560 -5.723 5.018 1.00 88.25 94 VAL A CA 1
ATOM 693 C C . VAL A 1 94 ? -3.364 -5.084 6.388 1.00 88.25 94 VAL A C 1
ATOM 695 O O . VAL A 1 94 ? -3.830 -5.633 7.380 1.00 88.25 94 VAL A O 1
ATOM 698 N N . GLY A 1 95 ? -2.754 -3.900 6.445 1.00 85.44 95 GLY A N 1
ATOM 699 C CA . GLY A 1 95 ? -2.542 -3.157 7.682 1.00 85.44 95 GLY A CA 1
ATOM 700 C C . GLY A 1 95 ? -3.850 -2.811 8.396 1.00 85.44 95 GLY A C 1
ATOM 701 O O . GLY A 1 95 ? -3.976 -3.059 9.591 1.00 85.44 95 GLY A O 1
ATOM 702 N N . LEU A 1 96 ? -4.853 -2.306 7.672 1.00 88.12 96 LEU A N 1
ATOM 703 C CA . LEU A 1 96 ? -6.174 -2.010 8.243 1.00 88.12 96 LEU A CA 1
ATOM 704 C C . LEU A 1 96 ? -6.907 -3.271 8.703 1.00 88.12 96 LEU A C 1
ATOM 706 O O . LEU A 1 96 ? -7.564 -3.269 9.739 1.00 88.12 96 LEU A O 1
ATOM 710 N N . TRP A 1 97 ? -6.811 -4.361 7.944 1.00 89.06 97 TRP A N 1
ATOM 711 C CA . TRP A 1 97 ? -7.401 -5.625 8.362 1.00 89.06 97 TRP A CA 1
ATOM 712 C C . TRP A 1 97 ? -6.743 -6.126 9.651 1.00 89.06 97 TRP A C 1
ATOM 714 O O . TRP A 1 97 ? -7.442 -6.427 10.614 1.00 89.06 97 TRP A O 1
ATOM 724 N N . VAL A 1 98 ? -5.410 -6.120 9.710 1.00 84.81 98 VAL A N 1
ATOM 725 C CA . VAL A 1 98 ? -4.640 -6.454 10.913 1.00 84.81 98 VAL A CA 1
ATOM 726 C C . VAL A 1 98 ? -5.049 -5.577 12.094 1.00 84.81 98 VAL A C 1
ATOM 728 O O . VAL A 1 98 ? -5.277 -6.116 13.170 1.00 84.81 98 VAL A O 1
ATOM 731 N N . SER A 1 99 ? -5.192 -4.261 11.907 1.00 80.75 99 SER A N 1
ATOM 732 C CA . SER A 1 99 ? -5.533 -3.346 13.004 1.00 80.75 99 SER A CA 1
ATOM 733 C C . SER A 1 99 ? -6.903 -3.629 13.609 1.00 80.75 99 SER A C 1
ATOM 735 O O . SER A 1 99 ? -7.109 -3.435 14.800 1.00 80.75 99 SER A O 1
ATOM 737 N N . VAL A 1 100 ? -7.843 -4.103 12.789 1.00 85.31 100 VAL A N 1
ATOM 738 C CA . VAL A 1 100 ? -9.170 -4.519 13.254 1.00 85.31 100 VAL A CA 1
ATOM 739 C C . VAL A 1 100 ? -9.125 -5.905 13.899 1.00 85.31 100 VAL A C 1
ATOM 741 O O . VAL A 1 100 ? -9.832 -6.142 14.875 1.00 85.31 100 VAL A O 1
ATOM 744 N N . GLN A 1 101 ? -8.331 -6.836 13.359 1.00 84.25 101 GLN A N 1
ATOM 745 C CA . GLN A 1 101 ? -8.341 -8.223 13.830 1.00 84.25 101 GLN A CA 1
ATOM 746 C C . GLN A 1 101 ? -7.492 -8.465 15.080 1.00 84.25 101 GLN A C 1
ATOM 748 O O . GLN A 1 101 ? -7.878 -9.264 15.936 1.00 84.25 101 GLN A O 1
ATOM 753 N N . TYR A 1 102 ? -6.358 -7.775 15.159 1.00 79.62 102 TYR A N 1
ATOM 754 C CA . TYR A 1 102 ? -5.331 -7.892 16.187 1.00 79.62 102 TYR A CA 1
ATOM 755 C C . TYR A 1 102 ? -4.948 -6.486 16.677 1.00 79.62 102 TYR A C 1
ATOM 757 O O . TYR A 1 102 ? -3.849 -6.016 16.374 1.00 79.62 102 TYR A O 1
ATOM 765 N N . PRO A 1 103 ? -5.852 -5.779 17.379 1.00 74.50 103 PRO A N 1
ATOM 766 C CA . PRO A 1 103 ? -5.557 -4.453 17.914 1.00 74.50 103 PRO A CA 1
ATOM 767 C C . PRO A 1 103 ? -4.418 -4.541 18.939 1.00 74.50 103 PRO A C 1
ATOM 769 O O . PRO A 1 103 ? -4.464 -5.375 19.843 1.00 74.50 103 PRO A O 1
ATOM 772 N N . ILE A 1 104 ? -3.397 -3.692 18.800 1.00 70.19 104 ILE A N 1
ATOM 773 C CA . ILE A 1 104 ? -2.248 -3.640 19.713 1.00 70.19 104 ILE A CA 1
ATOM 774 C C . ILE A 1 104 ? -2.248 -2.286 20.414 1.00 70.19 104 ILE A C 1
ATOM 776 O O . ILE A 1 104 ? -2.315 -1.232 19.775 1.00 70.19 104 ILE A O 1
ATOM 780 N N . LYS A 1 105 ? -2.144 -2.315 21.743 1.00 66.81 105 LYS A N 1
ATOM 781 C CA . LYS A 1 105 ? -2.084 -1.109 22.564 1.00 66.81 105 LYS A CA 1
ATOM 782 C C . LYS A 1 105 ? -0.760 -0.379 22.328 1.00 66.81 105 LYS A C 1
ATOM 784 O O . LYS A 1 105 ? 0.319 -0.973 22.328 1.00 66.81 105 LYS A O 1
ATOM 789 N N . PHE A 1 106 ? -0.839 0.936 22.149 1.00 61.12 106 PHE A N 1
ATOM 790 C CA . PHE A 1 106 ? 0.327 1.812 22.220 1.00 61.12 106 PHE A CA 1
ATOM 791 C C . PHE A 1 106 ? 0.401 2.458 23.605 1.00 61.12 106 PHE A C 1
ATOM 793 O O . PHE A 1 106 ? -0.490 3.232 23.972 1.00 61.12 106 PHE A O 1
ATOM 800 N N . ASP A 1 107 ? 1.457 2.158 24.366 1.00 58.47 107 ASP A N 1
ATOM 801 C CA . ASP A 1 107 ? 1.647 2.735 25.693 1.00 58.47 107 ASP A CA 1
ATOM 802 C C . ASP A 1 107 ? 2.375 4.084 25.608 1.00 58.47 107 ASP A C 1
ATOM 804 O O . ASP A 1 107 ? 3.605 4.177 25.534 1.00 58.47 107 ASP A O 1
ATOM 808 N N . ALA A 1 108 ? 1.579 5.153 25.564 1.00 54.97 108 ALA A N 1
ATOM 809 C CA . ALA A 1 108 ? 2.069 6.512 25.366 1.00 54.97 108 ALA A CA 1
ATOM 810 C C . ALA A 1 108 ? 2.894 7.047 26.552 1.00 54.97 108 ALA A C 1
ATOM 812 O O . ALA A 1 108 ? 3.735 7.915 26.340 1.00 54.97 108 ALA A O 1
ATOM 813 N N . SER A 1 109 ? 2.680 6.554 27.779 1.00 53.66 109 SER A N 1
ATOM 814 C CA . SER A 1 109 ? 3.401 7.034 28.972 1.00 53.66 109 SER A CA 1
ATOM 815 C C . SER A 1 109 ? 4.816 6.464 29.074 1.00 53.66 109 SER A C 1
ATOM 817 O O . SER A 1 109 ? 5.719 7.148 29.545 1.00 53.66 109 SER A O 1
ATOM 819 N N . LEU A 1 110 ? 5.024 5.234 28.597 1.00 55.38 110 LEU A N 1
ATOM 820 C CA . LEU A 1 110 ? 6.325 4.562 28.607 1.00 55.38 110 LEU A CA 1
ATOM 821 C C . LEU A 1 110 ? 7.109 4.751 27.301 1.00 55.38 110 LEU A C 1
ATOM 823 O O . LEU A 1 110 ? 8.223 4.242 27.186 1.00 55.38 110 LEU A O 1
ATOM 827 N N . ASN A 1 111 ? 6.514 5.419 26.301 1.00 59.19 111 ASN A N 1
ATOM 828 C CA . ASN A 1 111 ? 6.983 5.435 24.909 1.00 59.19 111 ASN A CA 1
ATOM 829 C C . ASN A 1 111 ? 7.395 4.026 24.429 1.00 59.19 111 ASN A C 1
ATOM 831 O O . ASN A 1 111 ? 8.348 3.846 23.666 1.00 59.19 111 ASN A O 1
ATOM 835 N N . ARG A 1 112 ? 6.708 2.999 24.947 1.00 60.53 112 ARG A N 1
ATOM 836 C CA . ARG A 1 112 ? 7.089 1.599 24.796 1.00 60.53 112 ARG A CA 1
ATOM 837 C C . ARG A 1 112 ? 6.035 0.898 23.966 1.00 60.53 112 ARG A C 1
ATOM 839 O O . ARG A 1 112 ? 4.837 0.997 24.209 1.00 60.53 112 ARG A O 1
ATOM 846 N N . ARG A 1 113 ? 6.516 0.181 22.957 1.00 59.84 113 ARG A N 1
ATOM 847 C CA . ARG A 1 113 ? 5.679 -0.611 22.063 1.00 59.84 113 ARG A CA 1
ATOM 848 C C . ARG A 1 113 ? 5.518 -1.997 22.662 1.00 59.84 113 ARG A C 1
ATOM 850 O O . ARG A 1 113 ? 6.522 -2.650 22.959 1.00 59.84 113 ARG A O 1
ATOM 857 N N . GLU A 1 114 ? 4.281 -2.462 22.797 1.00 66.69 114 GLU A N 1
ATOM 858 C CA . GLU A 1 114 ? 4.061 -3.895 22.942 1.00 66.69 114 GLU A CA 1
ATOM 859 C C . GLU A 1 114 ? 4.566 -4.600 21.680 1.00 66.69 114 GLU A C 1
ATOM 861 O O . GLU A 1 114 ? 4.438 -4.099 20.552 1.00 66.69 114 GLU A O 1
ATOM 866 N N . ARG A 1 115 ? 5.229 -5.742 21.885 1.00 67.81 115 ARG A N 1
ATOM 867 C CA . ARG A 1 115 ? 5.821 -6.514 20.795 1.00 67.81 115 ARG A CA 1
ATOM 868 C C . ARG A 1 115 ? 4.693 -7.010 19.900 1.00 67.81 115 ARG A C 1
ATOM 870 O O . ARG A 1 115 ? 3.775 -7.668 20.383 1.00 67.81 115 ARG A O 1
ATOM 877 N N . GLN A 1 116 ? 4.776 -6.721 18.602 1.00 67.25 116 GLN A N 1
ATOM 878 C CA . GLN A 1 116 ? 3.760 -7.206 17.676 1.00 67.25 116 GLN A CA 1
ATOM 879 C C . GLN A 1 116 ? 3.725 -8.739 17.657 1.00 67.25 116 GLN A C 1
ATOM 881 O O . GLN A 1 116 ? 4.792 -9.367 17.654 1.00 67.25 116 GLN A O 1
ATOM 886 N N . PRO A 1 117 ? 2.530 -9.358 17.613 1.00 72.94 117 PRO A N 1
ATOM 887 C CA . PRO A 1 117 ? 2.413 -10.789 17.393 1.00 72.94 117 PRO A CA 1
ATOM 888 C C . PRO A 1 117 ? 3.099 -11.180 16.084 1.00 72.94 117 PRO A C 1
ATOM 890 O O . PRO A 1 117 ? 2.951 -10.498 15.070 1.00 72.94 117 PRO A O 1
ATOM 893 N N . LEU A 1 118 ? 3.793 -12.319 16.076 1.00 78.75 118 LEU A N 1
ATOM 894 C CA . LEU A 1 118 ? 4.498 -12.818 14.890 1.00 78.75 118 LEU A CA 1
ATOM 895 C C . LEU A 1 118 ? 3.579 -12.905 13.658 1.00 78.75 118 LEU A C 1
ATOM 897 O O . LEU A 1 118 ? 3.990 -12.563 12.554 1.00 78.75 118 LEU A O 1
ATOM 901 N N . LEU A 1 119 ? 2.317 -13.300 13.858 1.00 75.81 119 LEU A N 1
ATOM 902 C CA . LEU A 1 119 ? 1.303 -13.373 12.801 1.00 75.81 119 LEU A CA 1
ATOM 903 C C . LEU A 1 119 ? 1.062 -12.025 12.111 1.00 75.81 119 LEU A C 1
ATOM 905 O O . LEU A 1 119 ? 0.893 -11.989 10.896 1.00 75.81 119 LEU A O 1
ATOM 909 N N . VAL A 1 120 ? 1.092 -10.921 12.862 1.00 76.88 120 VAL A N 1
ATOM 910 C CA . VAL A 1 120 ? 0.943 -9.565 12.316 1.00 76.88 120 VAL A CA 1
ATOM 911 C C . VAL A 1 120 ? 2.138 -9.218 11.432 1.00 76.88 120 VAL A C 1
ATOM 913 O O . VAL A 1 120 ? 1.965 -8.734 10.311 1.00 76.88 120 VAL A O 1
ATOM 916 N N . SER A 1 121 ? 3.350 -9.533 11.893 1.00 76.62 121 SER A N 1
ATOM 917 C CA . SER A 1 121 ? 4.568 -9.306 11.115 1.00 76.62 121 SER A CA 1
ATOM 918 C C . SER A 1 121 ? 4.597 -10.147 9.835 1.00 76.62 121 SER A C 1
ATOM 920 O O . SER A 1 121 ? 4.944 -9.613 8.779 1.00 76.62 121 SER A O 1
ATOM 922 N N . ILE A 1 122 ? 4.183 -11.420 9.911 1.00 82.56 122 ILE A N 1
ATOM 923 C CA . ILE A 1 122 ? 4.063 -12.329 8.760 1.00 82.56 122 ILE A CA 1
ATOM 924 C C . ILE A 1 122 ? 3.014 -11.813 7.774 1.00 82.56 122 ILE A C 1
ATOM 926 O O . ILE A 1 122 ? 3.294 -11.754 6.580 1.00 82.56 122 ILE A O 1
ATOM 930 N N . ALA A 1 123 ? 1.834 -11.402 8.248 1.00 82.00 123 ALA A N 1
ATOM 931 C CA . ALA A 1 123 ? 0.772 -10.880 7.390 1.00 82.00 123 ALA A CA 1
ATOM 932 C C . ALA A 1 123 ? 1.221 -9.614 6.648 1.00 82.00 123 ALA A C 1
ATOM 934 O O . ALA A 1 123 ? 1.045 -9.516 5.433 1.00 82.00 123 ALA A O 1
ATOM 935 N N . GLY A 1 124 ? 1.864 -8.675 7.352 1.00 79.81 124 GLY A N 1
ATOM 936 C CA . GLY A 1 124 ? 2.418 -7.471 6.736 1.00 79.81 124 GLY A CA 1
ATOM 937 C C . GLY A 1 124 ? 3.490 -7.785 5.691 1.00 79.81 124 GLY A C 1
ATOM 938 O O . GLY A 1 124 ? 3.442 -7.261 4.579 1.00 79.81 124 GLY A O 1
ATOM 939 N N . PHE A 1 125 ? 4.409 -8.700 6.008 1.00 82.06 125 PHE A N 1
ATOM 940 C CA . PHE A 1 125 ? 5.447 -9.141 5.076 1.00 82.06 125 PHE A CA 1
ATOM 941 C C . PHE A 1 125 ? 4.863 -9.827 3.834 1.00 82.06 125 PHE A C 1
ATOM 943 O O . PHE A 1 125 ? 5.231 -9.488 2.710 1.00 82.06 125 PHE A O 1
ATOM 950 N N . ALA A 1 126 ? 3.899 -10.731 4.018 1.00 84.88 126 ALA A N 1
ATOM 951 C CA . ALA A 1 126 ? 3.189 -11.382 2.924 1.00 84.88 126 ALA A CA 1
ATOM 952 C C . ALA A 1 126 ? 2.460 -10.360 2.037 1.00 84.88 126 ALA A C 1
ATOM 954 O O . ALA A 1 126 ? 2.523 -10.461 0.815 1.00 84.88 126 ALA A O 1
ATOM 955 N N . GLY A 1 127 ? 1.835 -9.338 2.630 1.00 84.50 127 GLY A N 1
ATOM 956 C CA . GLY A 1 127 ? 1.202 -8.243 1.893 1.00 84.50 127 GLY A CA 1
ATOM 957 C C . GLY A 1 127 ? 2.182 -7.479 0.999 1.00 84.50 127 GLY A C 1
ATOM 958 O O . GLY A 1 127 ? 1.894 -7.251 -0.176 1.00 84.50 127 GLY A O 1
ATOM 959 N N . VAL A 1 128 ? 3.363 -7.138 1.523 1.00 82.69 128 VAL A N 1
ATOM 960 C CA . VAL A 1 128 ? 4.428 -6.473 0.751 1.00 82.69 128 VAL A CA 1
ATOM 961 C C . VAL A 1 128 ? 4.944 -7.374 -0.374 1.00 82.69 128 VAL A C 1
ATOM 963 O O . VAL A 1 128 ? 5.088 -6.907 -1.506 1.00 82.69 128 VAL A O 1
ATOM 966 N N . LEU A 1 129 ? 5.183 -8.661 -0.098 1.00 84.38 129 LEU A N 1
ATOM 967 C CA . LEU A 1 129 ? 5.620 -9.626 -1.110 1.00 84.38 129 LEU A CA 1
ATOM 968 C C . LEU A 1 129 ? 4.607 -9.740 -2.248 1.00 84.38 129 LEU A C 1
ATOM 970 O O . LEU A 1 129 ? 4.974 -9.558 -3.407 1.00 84.38 129 LEU A O 1
ATOM 974 N N . LEU A 1 130 ? 3.335 -9.980 -1.916 1.00 86.88 130 LEU A N 1
ATOM 975 C CA . LEU A 1 130 ? 2.255 -10.103 -2.894 1.00 86.88 130 LEU A CA 1
ATOM 976 C C . LEU A 1 130 ? 2.107 -8.828 -3.726 1.00 86.88 130 LEU A C 1
ATOM 978 O O . LEU A 1 130 ? 2.016 -8.901 -4.950 1.00 86.88 130 LEU A O 1
ATOM 982 N N . GLY A 1 131 ? 2.152 -7.658 -3.085 1.00 85.00 131 GLY A N 1
ATOM 983 C CA . GLY A 1 131 ? 2.074 -6.385 -3.796 1.00 85.00 131 GLY A CA 1
ATOM 984 C C . GLY A 1 131 ? 3.271 -6.097 -4.693 1.00 85.00 131 GLY A C 1
ATOM 985 O O . GLY A 1 131 ? 3.138 -5.357 -5.663 1.00 85.00 131 GLY A O 1
ATOM 986 N N . SER A 1 132 ? 4.423 -6.707 -4.418 1.00 85.50 132 SER A N 1
ATOM 987 C CA . SER A 1 132 ? 5.639 -6.523 -5.213 1.00 85.50 132 SER A CA 1
ATOM 988 C C . SER A 1 132 ? 5.699 -7.425 -6.450 1.00 85.50 132 SER A C 1
ATOM 990 O O . SER A 1 132 ? 6.504 -7.154 -7.345 1.00 85.50 132 SER A O 1
ATOM 992 N N . ILE A 1 133 ? 4.861 -8.470 -6.538 1.00 89.06 133 ILE A N 1
ATOM 993 C CA . ILE A 1 133 ? 4.857 -9.430 -7.657 1.00 89.06 133 ILE A CA 1
ATOM 994 C C . ILE A 1 133 ? 4.677 -8.734 -9.017 1.00 89.06 133 ILE A C 1
ATOM 996 O O . ILE A 1 133 ? 5.503 -8.983 -9.898 1.00 89.06 133 ILE A O 1
ATOM 1000 N N . PRO A 1 134 ? 3.685 -7.839 -9.223 1.00 90.50 134 PRO A N 1
ATOM 1001 C CA . PRO A 1 134 ? 3.494 -7.193 -10.522 1.00 90.50 134 PRO A CA 1
ATOM 1002 C C . PRO A 1 134 ? 4.718 -6.392 -10.970 1.00 90.50 134 PRO A C 1
ATOM 1004 O O . PRO A 1 134 ? 5.086 -6.439 -12.142 1.00 90.50 134 PRO A O 1
ATOM 1007 N N . LEU A 1 135 ? 5.407 -5.720 -10.039 1.00 87.62 135 LEU A N 1
ATOM 1008 C CA . LEU A 1 135 ? 6.645 -5.018 -10.372 1.00 87.62 135 LEU A CA 1
ATOM 1009 C C . LEU A 1 135 ? 7.765 -5.996 -10.711 1.00 87.62 135 LEU A C 1
ATOM 1011 O O . LEU A 1 135 ? 8.469 -5.776 -11.692 1.00 87.62 135 LEU A O 1
ATOM 1015 N N . LEU A 1 136 ? 7.937 -7.077 -9.947 1.00 87.44 136 LEU A N 1
ATOM 1016 C CA . LEU A 1 136 ? 8.961 -8.079 -10.247 1.00 87.44 136 LEU A CA 1
ATOM 1017 C C . LEU A 1 136 ? 8.781 -8.658 -11.657 1.00 87.44 136 LEU A C 1
ATOM 1019 O O . LEU A 1 136 ? 9.761 -8.789 -12.389 1.00 87.44 136 LEU A O 1
ATOM 1023 N N . ILE A 1 137 ? 7.538 -8.956 -12.044 1.00 89.75 137 ILE A N 1
ATOM 1024 C CA . ILE A 1 137 ? 7.192 -9.419 -13.392 1.00 89.75 137 ILE A CA 1
ATOM 1025 C C . ILE A 1 137 ? 7.550 -8.349 -14.430 1.00 89.75 137 ILE A C 1
ATOM 1027 O O . ILE A 1 137 ? 8.266 -8.652 -15.381 1.00 89.75 137 ILE A O 1
ATOM 1031 N N . ALA A 1 138 ? 7.128 -7.097 -14.224 1.00 89.75 138 ALA A N 1
ATOM 1032 C CA . ALA A 1 138 ? 7.413 -5.990 -15.139 1.00 89.75 138 ALA A CA 1
ATOM 1033 C C . ALA A 1 138 ? 8.923 -5.755 -15.329 1.00 89.75 138 ALA A C 1
ATOM 1035 O O . ALA A 1 138 ? 9.399 -5.601 -16.450 1.00 89.75 138 ALA A O 1
ATOM 1036 N N . VAL A 1 139 ? 9.702 -5.791 -14.245 1.00 87.19 139 VAL A N 1
ATOM 1037 C CA . VAL A 1 139 ? 11.162 -5.631 -14.296 1.00 87.19 139 VAL A CA 1
ATOM 1038 C C . VAL A 1 139 ? 11.821 -6.784 -15.035 1.00 87.19 139 VAL A C 1
ATOM 1040 O O . VAL A 1 139 ? 12.670 -6.536 -15.888 1.00 87.19 139 VAL A O 1
ATOM 1043 N N . ARG A 1 140 ? 11.434 -8.030 -14.737 1.00 88.00 140 ARG A N 1
ATOM 1044 C CA . ARG A 1 140 ? 11.969 -9.208 -15.434 1.00 88.00 140 ARG A CA 1
ATOM 1045 C C . ARG A 1 140 ? 11.637 -9.179 -16.921 1.00 88.00 140 ARG A C 1
ATOM 1047 O O . ARG A 1 140 ? 12.496 -9.506 -17.728 1.00 88.00 140 ARG A O 1
ATOM 1054 N N . PHE A 1 141 ? 10.431 -8.745 -17.276 1.00 90.69 141 PHE A N 1
ATOM 1055 C CA . PHE A 1 141 ? 10.015 -8.589 -18.665 1.00 90.69 141 PHE A CA 1
ATOM 1056 C C . PHE A 1 141 ? 10.890 -7.574 -19.413 1.00 90.69 141 P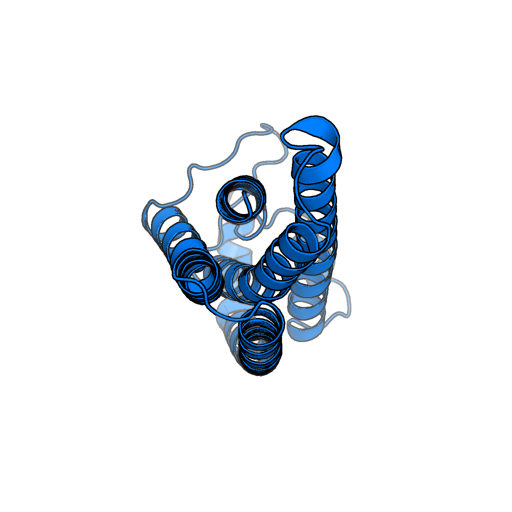HE A C 1
ATOM 1058 O O . PHE A 1 141 ? 11.413 -7.897 -20.475 1.00 90.69 141 PHE A O 1
ATOM 1065 N N . ILE A 1 142 ? 11.134 -6.392 -18.833 1.00 89.31 142 ILE A N 1
ATOM 1066 C CA . ILE A 1 142 ? 12.027 -5.383 -19.433 1.00 89.31 142 ILE A CA 1
ATOM 1067 C C . ILE A 1 142 ? 13.461 -5.922 -19.549 1.00 89.31 142 ILE A C 1
ATOM 1069 O O . ILE A 1 142 ? 14.110 -5.752 -20.577 1.00 89.31 142 ILE A O 1
ATOM 1073 N N . GLN A 1 143 ? 13.966 -6.604 -18.514 1.00 86.94 143 GLN A N 1
ATOM 1074 C CA . GLN A 1 143 ? 15.313 -7.193 -18.523 1.00 86.94 143 GLN A CA 1
ATOM 1075 C C . GLN A 1 143 ? 15.484 -8.298 -19.572 1.00 86.94 143 GLN A C 1
ATOM 1077 O O . GLN A 1 143 ? 16.585 -8.476 -20.083 1.00 86.94 143 GLN A O 1
ATOM 1082 N N . ALA A 1 144 ? 14.410 -9.010 -19.912 1.00 90.50 144 ALA A N 1
ATOM 1083 C CA . ALA A 1 144 ? 14.385 -10.003 -20.981 1.00 90.50 144 ALA A CA 1
ATOM 1084 C C . ALA A 1 144 ? 14.267 -9.382 -22.391 1.00 90.50 144 ALA A C 1
ATOM 1086 O O . ALA A 1 144 ? 14.079 -10.112 -23.360 1.00 90.50 144 ALA A O 1
ATOM 1087 N N . GLY A 1 145 ? 14.359 -8.051 -22.518 1.00 89.69 145 GLY A N 1
ATOM 1088 C CA . GLY A 1 145 ? 14.242 -7.329 -23.790 1.00 89.69 145 GLY A CA 1
ATOM 1089 C C . GLY A 1 145 ? 12.815 -6.904 -24.147 1.00 89.69 145 GLY A C 1
ATOM 1090 O O . GLY A 1 145 ? 12.578 -6.435 -25.257 1.00 89.69 145 GLY A O 1
ATOM 1091 N N . GLY A 1 146 ? 11.856 -7.058 -23.230 1.00 91.31 146 GLY A N 1
ATOM 1092 C CA . GLY A 1 146 ? 10.480 -6.611 -23.421 1.00 91.31 146 GLY A CA 1
ATOM 1093 C C . GLY A 1 146 ? 10.341 -5.085 -23.480 1.00 91.31 146 GLY A C 1
ATOM 1094 O O . GLY A 1 146 ? 11.108 -4.343 -22.863 1.00 91.31 146 GLY A O 1
ATOM 1095 N N . ALA A 1 147 ? 9.324 -4.606 -24.201 1.00 94.00 147 ALA A N 1
ATOM 1096 C CA . ALA A 1 147 ? 9.062 -3.178 -24.362 1.00 94.00 147 ALA A CA 1
ATOM 1097 C C . ALA A 1 147 ? 8.623 -2.514 -23.043 1.00 94.00 147 ALA A C 1
ATOM 1099 O O . ALA A 1 147 ? 7.711 -2.991 -22.359 1.00 94.00 147 ALA A O 1
ATOM 1100 N N . LEU A 1 148 ? 9.226 -1.364 -22.724 1.00 91.06 148 LEU A N 1
ATOM 1101 C CA . LEU A 1 148 ? 8.914 -0.579 -21.525 1.00 91.06 148 LEU A CA 1
ATOM 1102 C C . LEU A 1 148 ? 7.419 -0.226 -21.435 1.00 91.06 148 LEU A C 1
ATOM 1104 O O . LEU A 1 148 ? 6.824 -0.358 -20.367 1.00 91.06 148 LEU A O 1
ATOM 1108 N N . ASP A 1 149 ? 6.802 0.155 -22.553 1.00 94.12 149 ASP A N 1
ATOM 1109 C CA . ASP A 1 149 ? 5.394 0.570 -22.596 1.00 94.12 149 ASP A CA 1
ATOM 1110 C C . ASP A 1 149 ? 4.444 -0.567 -22.210 1.00 94.12 149 ASP A C 1
ATOM 1112 O O . ASP A 1 149 ? 3.469 -0.358 -21.491 1.00 94.12 149 ASP A O 1
ATOM 1116 N N . SER A 1 150 ? 4.764 -1.802 -22.610 1.00 94.31 150 SER A N 1
ATOM 1117 C CA . SER A 1 150 ? 3.988 -2.989 -22.227 1.00 94.31 150 SER A CA 1
ATOM 1118 C C . SER A 1 150 ? 4.108 -3.286 -20.730 1.00 94.31 150 SER A C 1
ATOM 1120 O O . SER A 1 150 ? 3.124 -3.650 -20.079 1.00 94.31 150 SER A O 1
ATOM 1122 N N . ALA A 1 151 ? 5.296 -3.084 -20.152 1.00 92.88 151 ALA A N 1
ATOM 1123 C CA . ALA A 1 151 ? 5.511 -3.226 -18.715 1.00 92.88 151 ALA A CA 1
ATOM 1124 C C . ALA A 1 151 ? 4.735 -2.163 -17.918 1.00 92.88 151 ALA A C 1
ATOM 1126 O O . ALA A 1 151 ? 4.078 -2.489 -16.928 1.00 92.88 151 ALA A O 1
ATOM 1127 N N . LEU A 1 152 ? 4.757 -0.905 -18.371 1.00 94.31 152 LEU A N 1
ATOM 1128 C CA . LEU A 1 152 ? 3.996 0.186 -17.760 1.00 94.31 152 LEU A CA 1
ATOM 1129 C C . LEU A 1 152 ? 2.488 -0.048 -17.865 1.00 94.31 152 LEU A C 1
ATOM 1131 O O . LEU A 1 152 ? 1.797 0.080 -16.858 1.00 94.31 152 LEU A O 1
ATOM 1135 N N . LEU A 1 153 ? 1.984 -0.463 -19.030 1.00 95.25 153 LEU A N 1
ATOM 1136 C CA . LEU A 1 153 ? 0.572 -0.807 -19.212 1.00 95.25 153 LEU A CA 1
ATOM 1137 C C . LEU A 1 153 ? 0.138 -1.912 -18.241 1.00 95.25 153 LEU A C 1
ATOM 1139 O O . LEU A 1 153 ? -0.894 -1.790 -17.584 1.00 95.25 153 LEU A O 1
ATOM 1143 N N . THR A 1 154 ? 0.960 -2.953 -18.088 1.00 93.88 154 THR A N 1
ATOM 1144 C CA . THR A 1 154 ? 0.702 -4.046 -17.139 1.00 93.88 154 THR A CA 1
ATOM 1145 C C . THR A 1 154 ? 0.607 -3.528 -15.703 1.00 93.88 154 THR A C 1
ATOM 1147 O O . THR A 1 154 ? -0.306 -3.903 -14.965 1.00 93.88 154 THR A O 1
ATOM 1150 N N . LEU A 1 155 ? 1.508 -2.626 -15.302 1.00 94.25 155 LEU A N 1
ATOM 1151 C CA . LEU A 1 155 ? 1.480 -2.021 -13.969 1.00 94.25 155 LEU A CA 1
ATOM 1152 C C . LEU A 1 155 ? 0.295 -1.075 -13.767 1.00 94.25 155 LEU A C 1
ATOM 1154 O O . LEU A 1 155 ? -0.262 -1.046 -12.674 1.00 94.25 155 LEU A O 1
ATOM 1158 N N . ILE A 1 156 ? -0.120 -0.336 -14.796 1.00 96.56 156 ILE A N 1
ATOM 1159 C CA . ILE A 1 156 ? -1.318 0.513 -14.751 1.00 96.56 156 ILE A CA 1
ATOM 1160 C C . ILE A 1 156 ? -2.557 -0.353 -14.522 1.00 96.56 156 ILE A C 1
ATOM 1162 O O . ILE A 1 156 ? -3.336 -0.078 -13.610 1.00 96.56 156 ILE A O 1
ATOM 1166 N N . VAL A 1 157 ? -2.718 -1.431 -15.293 1.00 96.50 157 VAL A N 1
ATOM 1167 C CA . VAL A 1 157 ? -3.842 -2.367 -15.134 1.00 96.50 157 VAL A CA 1
ATOM 1168 C C . VAL A 1 157 ? -3.824 -3.007 -13.744 1.00 96.50 157 VAL A C 1
ATOM 1170 O O . VAL A 1 157 ? -4.856 -3.045 -13.072 1.00 96.50 157 VAL A O 1
ATOM 1173 N N . ALA A 1 158 ? -2.654 -3.447 -13.272 1.00 95.94 158 ALA A N 1
ATOM 1174 C CA . ALA A 1 158 ? -2.499 -3.991 -11.927 1.00 95.94 158 ALA A CA 1
ATOM 1175 C C . ALA A 1 158 ? -2.863 -2.961 -10.847 1.00 95.94 158 ALA A C 1
ATOM 1177 O O . ALA A 1 158 ? -3.584 -3.293 -9.907 1.00 95.94 158 ALA A O 1
ATOM 1178 N N . ALA A 1 159 ? -2.425 -1.708 -10.990 1.00 95.62 159 ALA A N 1
ATOM 1179 C CA . ALA A 1 159 ? -2.747 -0.644 -10.048 1.00 95.62 159 ALA A CA 1
ATOM 1180 C C . ALA A 1 159 ? -4.262 -0.421 -9.997 1.00 95.62 159 ALA A C 1
ATOM 1182 O O . ALA A 1 159 ? -4.848 -0.490 -8.920 1.00 95.62 159 ALA A O 1
ATOM 1183 N N . LEU A 1 160 ? -4.917 -0.240 -11.147 1.00 97.50 160 LEU A N 1
ATOM 1184 C CA . LEU A 1 160 ? -6.369 -0.047 -11.219 1.00 97.50 160 LEU A CA 1
ATOM 1185 C C . LEU A 1 160 ? -7.137 -1.197 -10.554 1.00 97.50 160 LEU A C 1
ATOM 1187 O O . LEU A 1 160 ? -8.034 -0.953 -9.744 1.00 97.50 160 LEU A O 1
ATOM 1191 N N . LEU A 1 161 ? -6.752 -2.443 -10.844 1.00 97.06 161 LEU A N 1
ATOM 1192 C CA . LEU A 1 161 ? -7.369 -3.629 -10.254 1.00 97.06 161 LEU A CA 1
ATOM 1193 C C . LEU A 1 161 ? -7.221 -3.644 -8.730 1.00 97.06 161 LEU A C 1
ATOM 1195 O O . LEU A 1 161 ? -8.188 -3.859 -7.998 1.00 97.06 161 LEU A O 1
ATOM 1199 N N . VAL A 1 162 ? -6.012 -3.398 -8.238 1.00 95.75 162 VAL A N 1
ATOM 1200 C CA . VAL A 1 162 ? -5.723 -3.437 -6.808 1.00 95.75 162 VAL A CA 1
ATOM 1201 C C . VAL A 1 162 ? -6.406 -2.286 -6.066 1.00 95.75 162 VAL A C 1
ATOM 1203 O O . VAL A 1 162 ? -6.940 -2.500 -4.978 1.00 95.75 162 VAL A O 1
ATOM 1206 N N . TRP A 1 163 ? -6.459 -1.086 -6.645 1.00 96.88 163 TRP A N 1
ATOM 1207 C CA . TRP A 1 163 ? -7.205 0.043 -6.082 1.00 96.88 163 TRP A CA 1
ATOM 1208 C C . TRP A 1 163 ? -8.706 -0.243 -6.022 1.00 96.88 163 TRP A C 1
ATOM 1210 O O . TRP A 1 163 ? -9.347 0.038 -5.008 1.00 96.88 163 TRP A O 1
ATOM 1220 N N . PHE A 1 164 ? -9.266 -0.871 -7.056 1.00 97.38 164 PHE A N 1
ATOM 1221 C CA . PHE A 1 164 ? -10.657 -1.314 -7.039 1.00 97.38 164 PHE A CA 1
ATOM 1222 C C . PHE A 1 164 ? -10.920 -2.321 -5.909 1.00 97.38 164 PHE A C 1
ATOM 1224 O O . PHE A 1 164 ? -11.869 -2.153 -5.134 1.00 97.38 164 PHE A O 1
ATOM 1231 N N . ILE A 1 165 ? -10.054 -3.331 -5.763 1.00 96.38 165 ILE A N 1
ATOM 1232 C CA . ILE A 1 165 ? -10.136 -4.316 -4.675 1.00 96.38 165 ILE A CA 1
ATOM 1233 C C . ILE A 1 165 ? -10.022 -3.622 -3.315 1.00 96.38 165 ILE A C 1
ATOM 1235 O O . ILE A 1 165 ? -10.837 -3.886 -2.431 1.00 96.38 165 ILE A O 1
ATOM 1239 N N . HIS A 1 166 ? -9.073 -2.700 -3.151 1.00 95.12 166 HIS A N 1
ATOM 1240 C CA . HIS A 1 166 ? -8.895 -1.923 -1.928 1.00 95.12 166 HIS A 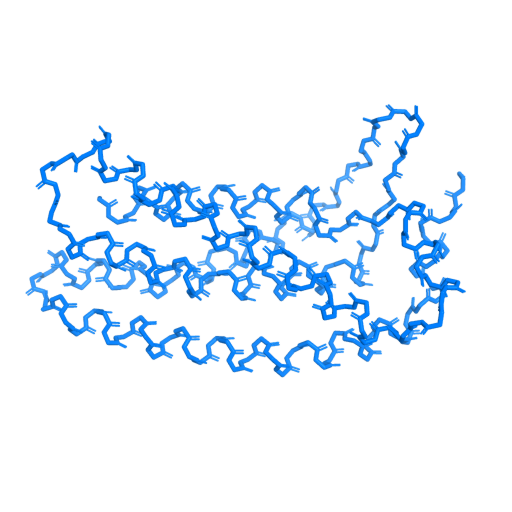CA 1
ATOM 1241 C C . HIS A 1 166 ? -10.173 -1.166 -1.546 1.00 95.12 166 HIS A C 1
ATOM 1243 O O . HIS A 1 166 ? -10.642 -1.291 -0.416 1.00 95.12 166 HIS A O 1
ATOM 1249 N N . CYS A 1 167 ? -10.801 -0.459 -2.490 1.00 95.38 167 CYS A N 1
ATOM 1250 C CA . CYS A 1 167 ? -12.057 0.253 -2.251 1.00 95.38 167 CYS A CA 1
ATOM 1251 C C . CYS A 1 167 ? -13.181 -0.684 -1.777 1.00 95.38 167 CYS A C 1
ATOM 1253 O O . CYS A 1 167 ? -13.925 -0.345 -0.857 1.00 95.38 167 CYS A O 1
ATOM 1255 N N . LYS A 1 168 ? -13.295 -1.886 -2.359 1.00 96.56 168 LYS A N 1
ATOM 1256 C CA . LYS A 1 168 ? -14.268 -2.899 -1.910 1.00 96.56 168 LYS A CA 1
ATOM 1257 C C . LYS A 1 168 ? -13.919 -3.467 -0.534 1.00 96.56 168 LYS A C 1
ATOM 1259 O O . LYS A 1 168 ? -14.813 -3.703 0.280 1.00 96.56 168 LYS A O 1
ATOM 1264 N N . MET A 1 169 ? -12.634 -3.665 -0.258 1.00 95.00 169 MET A N 1
ATOM 1265 C CA . MET A 1 169 ? -12.156 -4.169 1.025 1.00 95.00 169 MET A CA 1
ATOM 1266 C C . MET A 1 169 ? -12.332 -3.159 2.154 1.00 95.00 169 MET A C 1
ATOM 1268 O O . MET A 1 169 ? -12.662 -3.581 3.258 1.00 95.00 169 MET A O 1
ATOM 1272 N N . LEU A 1 170 ? -12.213 -1.854 1.893 1.00 93.69 170 LEU A N 1
ATOM 1273 C CA . LEU A 1 170 ? -12.496 -0.823 2.895 1.00 93.69 170 LEU A CA 1
ATOM 1274 C C . LEU A 1 170 ? -13.905 -0.966 3.467 1.00 93.69 170 LEU A C 1
ATOM 1276 O O . LEU A 1 170 ? -14.053 -0.962 4.682 1.00 93.69 170 LEU A O 1
ATOM 1280 N N . VAL A 1 171 ? -14.916 -1.191 2.624 1.00 93.50 171 VAL A N 1
ATOM 1281 C CA . VAL A 1 171 ? -16.298 -1.407 3.089 1.00 93.50 171 VAL A CA 1
ATOM 1282 C C . VAL A 1 171 ? -16.376 -2.617 4.025 1.00 93.50 171 VAL A C 1
ATOM 1284 O O . VAL A 1 171 ? -16.970 -2.545 5.099 1.00 93.50 171 VAL A O 1
ATOM 1287 N N . ARG A 1 172 ? -15.731 -3.730 3.655 1.00 93.94 172 ARG A N 1
ATOM 1288 C CA . ARG A 1 172 ? -15.715 -4.952 4.476 1.00 93.94 172 ARG A CA 1
ATOM 1289 C C . ARG A 1 172 ? -14.978 -4.753 5.800 1.00 93.94 172 ARG A C 1
ATOM 1291 O O . ARG A 1 172 ? -15.448 -5.229 6.829 1.00 93.94 172 ARG A O 1
ATOM 1298 N N . ILE A 1 173 ? -13.848 -4.051 5.779 1.00 92.50 173 ILE A N 1
ATOM 1299 C CA . ILE A 1 173 ? -13.049 -3.761 6.973 1.00 92.50 173 ILE A CA 1
ATOM 1300 C C . ILE A 1 173 ? -13.804 -2.799 7.894 1.00 92.50 173 ILE A C 1
ATOM 1302 O O . ILE 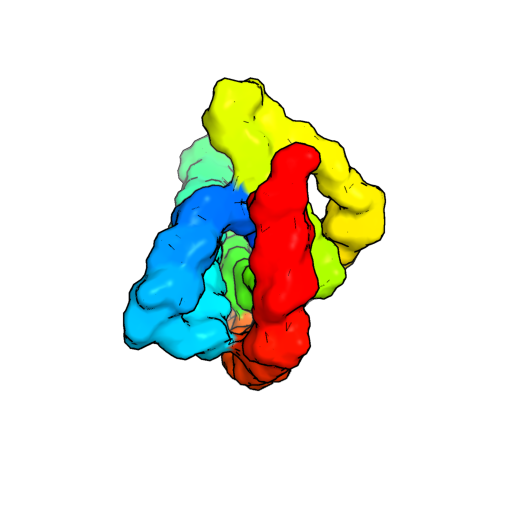A 1 173 ? -13.842 -3.037 9.096 1.00 92.50 173 ILE A O 1
ATOM 1306 N N . SER A 1 174 ? -14.470 -1.775 7.355 1.00 91.38 174 SER A N 1
ATOM 1307 C CA . SER A 1 174 ? -15.329 -0.874 8.131 1.00 91.38 174 SER A CA 1
ATOM 1308 C C . SER A 1 174 ? -16.467 -1.626 8.818 1.00 91.38 174 SER A C 1
ATOM 1310 O O . SER A 1 174 ? -16.686 -1.430 10.008 1.00 91.38 174 SER A O 1
ATOM 1312 N N . LEU A 1 175 ? -17.139 -2.544 8.115 1.00 92.25 175 LEU A N 1
ATOM 1313 C CA . LEU A 1 175 ? -18.174 -3.393 8.714 1.00 92.25 175 LEU A CA 1
ATOM 1314 C C . LEU A 1 175 ? -17.613 -4.310 9.810 1.00 92.25 175 LEU A C 1
ATOM 1316 O O . LEU A 1 175 ? -18.237 -4.467 10.859 1.00 92.25 175 LEU A O 1
ATOM 1320 N N . ALA A 1 176 ? -16.441 -4.909 9.584 1.00 90.94 176 ALA A N 1
ATOM 1321 C CA . ALA A 1 176 ? -15.770 -5.732 10.587 1.00 90.94 176 ALA A CA 1
ATOM 1322 C C . ALA A 1 176 ? -15.392 -4.909 11.828 1.00 90.94 176 ALA A C 1
ATOM 1324 O O . ALA A 1 176 ? -15.598 -5.369 12.949 1.00 90.94 176 ALA A O 1
ATOM 1325 N N . PHE A 1 177 ? -14.906 -3.682 11.633 1.00 89.75 177 PHE A N 1
ATOM 1326 C CA . PHE A 1 177 ? -14.562 -2.767 12.714 1.00 89.75 177 PHE A CA 1
ATOM 1327 C C . PHE A 1 177 ? -15.791 -2.370 13.535 1.00 89.75 177 PHE A C 1
ATOM 1329 O O . PHE A 1 177 ? -15.749 -2.486 14.753 1.00 89.75 177 PHE A O 1
ATOM 1336 N N . SER A 1 178 ? -16.914 -2.020 12.896 1.00 89.25 178 SER A N 1
ATOM 1337 C CA . SER A 1 178 ? -18.167 -1.724 13.608 1.00 89.25 178 SER A CA 1
ATOM 1338 C C . SER A 1 178 ? -18.636 -2.893 14.480 1.00 89.25 178 SER A C 1
ATOM 1340 O O . SER A 1 178 ? -19.088 -2.686 15.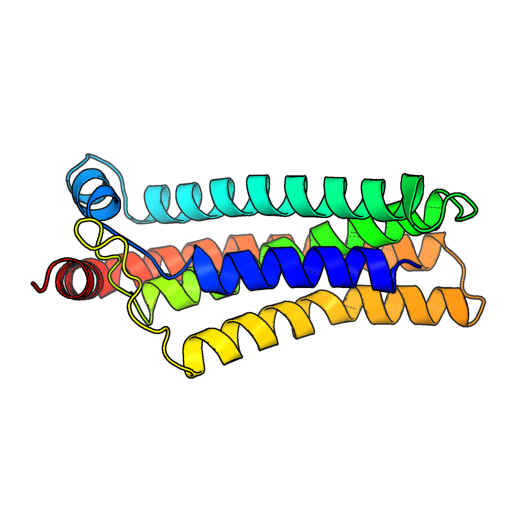601 1.00 89.25 178 SER A O 1
ATOM 1342 N N . ARG A 1 179 ? -18.511 -4.137 13.994 1.00 89.94 179 ARG A N 1
ATOM 1343 C CA . ARG A 1 179 ? -18.907 -5.337 14.757 1.00 89.94 179 ARG A CA 1
ATOM 1344 C C . ARG A 1 179 ? -17.986 -5.620 15.942 1.00 89.94 179 ARG A C 1
ATOM 1346 O O . ARG A 1 179 ? -18.452 -6.119 16.956 1.00 89.94 179 ARG A O 1
ATOM 1353 N N . ARG A 1 180 ? -16.693 -5.316 15.806 1.00 87.12 180 ARG A N 1
ATOM 1354 C CA . ARG A 1 180 ? -15.656 -5.581 16.819 1.00 87.12 180 ARG A CA 1
ATOM 1355 C C . ARG A 1 180 ? -15.275 -4.343 17.629 1.00 87.12 180 ARG A C 1
ATOM 1357 O O . ARG A 1 180 ? -14.283 -4.357 18.349 1.00 87.12 180 ARG A O 1
ATOM 1364 N N . GLN A 1 181 ? -16.051 -3.268 17.523 1.00 83.38 181 GLN A N 1
ATOM 1365 C CA . GLN A 1 181 ? -15.725 -1.964 18.094 1.00 83.38 181 GLN A CA 1
ATOM 1366 C C . GLN A 1 181 ? -15.457 -2.041 19.605 1.00 83.38 181 GLN A C 1
ATOM 1368 O O . GLN A 1 181 ? -14.477 -1.479 20.089 1.00 83.38 181 GLN A O 1
ATOM 1373 N N . SER A 1 182 ? -16.291 -2.774 20.345 1.00 81.62 182 SER A N 1
ATOM 1374 C CA . SER A 1 182 ? -16.142 -2.980 21.790 1.00 81.62 182 SER A CA 1
ATOM 1375 C C . SER A 1 182 ? -14.889 -3.786 22.153 1.00 81.62 182 SER A C 1
ATOM 1377 O O . SER A 1 182 ? -14.215 -3.465 23.129 1.00 81.62 182 SER A O 1
ATOM 1379 N N . GLU A 1 183 ? -14.538 -4.798 21.359 1.00 82.75 183 GLU A N 1
ATOM 1380 C CA . GLU A 1 183 ? -13.330 -5.607 21.555 1.00 82.75 183 GLU A CA 1
ATOM 1381 C C . GLU A 1 183 ? -12.066 -4.787 21.301 1.00 82.75 183 GLU A C 1
ATOM 1383 O O . GLU A 1 183 ? -11.134 -4.829 22.104 1.00 82.75 183 GLU A O 1
ATOM 1388 N N . VAL A 1 184 ? -12.053 -4.001 20.219 1.00 78.50 184 VAL A N 1
ATOM 1389 C CA . VAL A 1 184 ? -10.932 -3.111 19.895 1.00 78.50 184 VAL A CA 1
ATOM 1390 C C . VAL A 1 184 ? -10.749 -2.072 20.997 1.00 78.50 184 VAL A C 1
ATOM 1392 O O . VAL A 1 184 ? -9.638 -1.905 21.494 1.00 78.50 184 VAL A O 1
ATOM 1395 N N . LEU A 1 185 ? -11.838 -1.444 21.454 1.00 77.94 185 LEU A N 1
ATOM 1396 C CA . LEU A 1 185 ? -11.816 -0.531 22.597 1.00 77.94 185 LEU A CA 1
ATOM 1397 C C . LEU A 1 185 ? -11.285 -1.192 23.866 1.00 77.94 185 LEU A C 1
ATOM 1399 O O . LEU A 1 185 ? -10.457 -0.611 24.566 1.00 77.94 185 LEU A O 1
ATOM 1403 N N . SER A 1 186 ? -11.751 -2.401 24.183 1.00 78.19 186 SER A N 1
ATOM 1404 C CA . SER A 1 186 ? -11.285 -3.107 25.373 1.00 78.19 186 SER A CA 1
ATOM 1405 C C . SER A 1 186 ? -9.798 -3.439 25.274 1.00 78.19 186 SER A C 1
ATOM 1407 O O . SER A 1 186 ? -9.111 -3.371 26.289 1.00 78.19 186 SER A O 1
ATOM 1409 N N . ALA A 1 187 ? -9.298 -3.796 24.092 1.00 74.44 187 ALA A N 1
ATOM 1410 C CA . ALA A 1 187 ? -7.894 -4.138 23.896 1.00 74.44 187 ALA A CA 1
ATOM 1411 C C . ALA A 1 187 ? -6.976 -2.917 24.065 1.00 74.44 187 ALA A C 1
ATOM 1413 O O . ALA A 1 187 ? -5.918 -3.029 24.676 1.00 74.44 187 ALA A O 1
ATOM 1414 N N . ILE A 1 188 ? -7.396 -1.739 23.591 1.00 71.06 188 ILE A N 1
ATOM 1415 C CA . ILE A 1 188 ? -6.598 -0.505 23.697 1.00 71.06 188 ILE A CA 1
ATOM 1416 C C . ILE A 1 188 ? -6.727 0.206 25.058 1.00 71.06 188 ILE A C 1
ATOM 1418 O O . ILE A 1 188 ? -5.896 1.057 25.377 1.00 71.06 188 ILE A O 1
ATOM 1422 N N . THR A 1 189 ? -7.761 -0.103 25.854 1.00 70.81 189 THR A N 1
ATOM 1423 C CA . THR A 1 189 ? -8.017 0.534 27.167 1.00 70.81 189 THR A CA 1
ATOM 1424 C C . THR A 1 189 ? -7.557 -0.276 28.370 1.00 70.81 189 THR A C 1
ATOM 1426 O O . THR A 1 189 ? -7.339 0.327 29.419 1.00 70.81 189 THR A O 1
ATOM 1429 N N . ARG A 1 190 ? -7.411 -1.606 28.258 1.00 60.38 190 ARG A N 1
ATOM 1430 C CA . ARG A 1 190 ? -6.945 -2.445 29.377 1.00 60.38 190 ARG A CA 1
ATOM 1431 C C . ARG A 1 190 ? -5.585 -1.944 29.861 1.00 60.38 190 ARG A C 1
ATOM 1433 O O . ARG A 1 190 ? -4.641 -1.880 29.075 1.00 60.38 190 ARG A O 1
ATOM 1440 N N . VAL A 1 191 ? -5.545 -1.508 31.123 1.00 53.84 191 VAL A N 1
ATOM 1441 C CA . VAL A 1 191 ? -4.364 -0.976 31.823 1.00 53.84 191 VAL A CA 1
ATOM 1442 C C . VAL A 1 191 ? -3.378 -2.098 32.063 1.00 53.84 191 VAL A C 1
ATOM 1444 O O . VAL A 1 191 ? -3.795 -3.113 32.660 1.00 53.84 191 VAL A O 1
#

Foldseek 3Di:
DLVQLLVQLLVVLLCCLQPPLQEDAVVVVVVVPDPDALLRVLVVQLVVQLVVSLVSSLVSLVCCCVPVPVVDDVLSSLLNSLLSLQLSLLLSLLSLLCNLPPRFACDPVVNDGDRDDPVSSVSNNVSSVVSNVLSVVLVVCVVVVHDSVVSSVSSVVSSVVSVVVSVVSSVVSSVSCVVCVVVNVCNHPPD

Secondary structure (DSSP, 8-state):
-HHHHHHHHHHHHHHHIIIIISEE-HHHHHHHHSS--HHHHHHHHHHHHHHHHHHHHHHHHHHIIIII-TTS-HHHHHHHHHHHHHHHHHHHHHHHHHHHHS-EEEETTTTEEPPPPHHHHHHHHHHHHHHHHHHHHHHHHHHTT--HHHHHHHHHHHHHHHHHHHHHHHHHHHHHHHHTHHHHHHHHH--

pLDDT: mean 81.32, std 12.5, range [52.97, 97.5]

Sequence (191 aa):
MAGFGNYAAALILLTFTHNTFAYDGRGLLNLMNAPITPEQLIRAKARVHQLVSLGAGVLASLFCWLYVAPSASAGWVCVAIMGVLVVVPIVTTVGLWVSVQYPIKFDASLNRRERQPLLVSIAGFAGVLLGSIPLLIAVRFIQAGGALDSALLTLIVAALLVWFIHCKMLVRISLAFSRRQSEVLSAITRV

Radius of gyration: 18.08 Å; chains: 1; bounding box: 42×26×56 Å